Protein AF-A0AAE4I9A9-F1 (afdb_monomer_lite)

Organism: Phocaeicola vulgatus (NCBI:txid821)

Secondary structure (DSSP, 8-state):
-----------------------------------PPPP----------EEE--EEEEEEES-GGGEEEEEETTEE---S---S-EEEEEE-SSEEEEEE-TT--B-TTTTTT-TTEEE--TTTTTT-TT--B-TTTTTT-TT--B--TTTTTT-TT--B-TTTTTT-TT-----TTTTTT-TT--B-TTTTTT-TT-----TTTTTT-TT--B-TTTTTT-TT-----GGGGTT-TT--B-TTTTTT-TT--BPPPEEEETTEEEEGGGGGG-TTTS---SB-TTTTTT-TTBTTGGGS-HHHHS---

pLDDT: mean 88.38, std 20.78, range [32.25, 98.94]

Foldseek 3Di:
DDDDDDDDDDDDDDDDDDDDDDDDDDDDDDPPPPPDDPPPDPPPPPAQFWFFDWAAWQWPWFACLFWPFKDFPNDTPDPNPDGGIDTDGTGDGRTIHTAGDAPDQELARGRPQSCGTAEGGLCRCQRPLNHAYQALNQQNVCNHADYDLNNCVRNQNHAYQHSNNQNVCNHAEDRLNNCQNHQNHAELANNCDNNQNHQEDHLNNCVRHQNHAEQACNHDNNQRHAEHRQNNCVSPQNHQELHRNHANNQNYAEAAHFYQDPNDTQHPQRSCVVVVRHPHRNYQACNCANNVRYPCQVVHDNRNHHHDD

Sequence (309 aa):
MKKYINVGFMAIFTLMTFVLSFSSCSSEDDDIMSEYPPEEKPEVPHYDNLSYMPGANVQLINKAEYCKSIIADGKELITGNESGVITVPGLKDPKVYITFKEGITNFSDVFLGCTKLTSVPANLFANHPNATSFSGAFLRCTALTAIPEDLFANNQAAENFAWLFYNCRKLESIPEKLFANCPAVTDFSSSFAACKRLVSIPSALFAHNPNVTDFSYAFSDCSFITSIPASLFDNNRKIEVFSGLFSNCTSLKGESPYTVVEGKKVHLYERELYPELFEEPGLHFGVFEYCTGLTDYANMPSVWQKFQD

InterPro domains:
  IPR032675 Leucine-rich repeat domain superfamily [G3DSA:3.80.10.10] (99-256)

Radius of gyration: 28.73 Å; chains: 1; bounding box: 95×59×62 Å

Structure (mmCIF, N/CA/C/O backbone):
data_AF-A0AAE4I9A9-F1
#
_entry.id   AF-A0AAE4I9A9-F1
#
loop_
_atom_site.group_PDB
_atom_site.id
_atom_site.type_symbol
_atom_site.label_atom_id
_atom_site.label_alt_id
_atom_site.label_comp_id
_atom_site.label_asym_id
_atom_site.label_entity_id
_atom_site.label_seq_id
_atom_site.pdbx_PDB_ins_code
_atom_site.Cartn_x
_atom_site.Cartn_y
_atom_site.Cartn_z
_atom_site.occupancy
_atom_site.B_iso_or_equiv
_atom_site.auth_seq_id
_atom_site.auth_comp_id
_atom_site.auth_asym_id
_atom_site.auth_atom_id
_atom_site.pdbx_PDB_model_num
ATOM 1 N N . MET A 1 1 ? -69.424 8.128 -15.250 1.00 43.44 1 MET A N 1
ATOM 2 C CA . MET A 1 1 ? -69.430 7.291 -14.028 1.00 43.44 1 MET A CA 1
ATOM 3 C C . MET A 1 1 ? -68.327 7.797 -13.095 1.00 43.44 1 MET A C 1
ATOM 5 O O . MET A 1 1 ? -67.272 8.162 -13.592 1.00 43.44 1 MET A O 1
ATOM 9 N N . LYS A 1 2 ? -68.649 7.962 -11.802 1.00 33.34 2 LYS A N 1
ATOM 10 C CA . LYS A 1 2 ? -67.878 8.601 -10.696 1.00 33.34 2 LYS A CA 1
ATOM 11 C C . LYS A 1 2 ? -66.509 7.896 -10.477 1.00 33.34 2 LYS A C 1
ATOM 13 O O . LYS A 1 2 ? -66.471 6.703 -10.727 1.00 33.34 2 LYS A O 1
ATOM 18 N N . LYS A 1 3 ? -65.335 8.491 -10.184 1.00 38.16 3 LYS A N 1
ATOM 19 C CA . LYS A 1 3 ? -64.794 9.470 -9.191 1.00 38.16 3 LYS A CA 1
ATOM 20 C C . LYS A 1 3 ? -64.524 8.908 -7.766 1.00 38.16 3 LYS A C 1
ATOM 22 O O . LYS A 1 3 ? -65.489 8.573 -7.092 1.00 38.16 3 LYS A O 1
ATOM 27 N N . TYR A 1 4 ? -63.240 9.000 -7.340 1.00 35.72 4 TYR A N 1
ATOM 28 C CA . TYR A 1 4 ? -62.650 9.023 -5.964 1.00 35.72 4 TYR A CA 1
ATOM 29 C C . TYR A 1 4 ? -62.631 7.700 -5.148 1.00 35.72 4 TYR A C 1
ATOM 31 O O . TYR A 1 4 ? -63.475 6.861 -5.409 1.00 35.72 4 TYR A O 1
ATOM 39 N N . ILE A 1 5 ? -61.793 7.393 -4.132 1.00 35.47 5 ILE A N 1
ATOM 40 C CA . ILE A 1 5 ? -60.584 7.892 -3.407 1.00 35.47 5 ILE A CA 1
ATOM 41 C C . ILE A 1 5 ? -60.154 6.742 -2.443 1.00 35.47 5 ILE A C 1
ATOM 43 O O . ILE A 1 5 ? -60.988 5.888 -2.165 1.00 35.47 5 ILE A O 1
ATOM 47 N N . ASN A 1 6 ? -58.886 6.745 -1.981 1.00 35.59 6 ASN A N 1
ATOM 48 C CA . ASN A 1 6 ? -58.272 6.257 -0.706 1.00 35.59 6 ASN A CA 1
ATOM 49 C C . ASN A 1 6 ? -59.193 5.552 0.336 1.00 35.59 6 ASN A C 1
ATOM 51 O O . ASN A 1 6 ? -60.353 5.917 0.440 1.00 35.59 6 ASN A O 1
ATOM 55 N N . VAL A 1 7 ? -58.754 4.592 1.171 1.00 34.25 7 VAL A N 1
ATOM 56 C CA . VAL A 1 7 ? -58.062 4.792 2.474 1.00 34.25 7 VAL A CA 1
ATOM 57 C C . VAL A 1 7 ? -57.458 3.452 2.957 1.00 34.25 7 VAL A C 1
ATOM 59 O O . VAL A 1 7 ? -58.061 2.399 2.761 1.00 34.25 7 VAL A O 1
ATOM 62 N N . GLY A 1 8 ? -56.304 3.495 3.635 1.00 37.78 8 GLY A N 1
ATOM 63 C CA . GLY A 1 8 ? -55.767 2.372 4.412 1.00 37.78 8 GLY A CA 1
ATOM 64 C C . GLY A 1 8 ? -56.605 2.019 5.648 1.00 37.78 8 GLY A C 1
ATOM 65 O O . GLY A 1 8 ? -57.408 2.823 6.118 1.00 37.78 8 GLY A O 1
ATOM 66 N N . PHE A 1 9 ? -56.389 0.823 6.202 1.00 36.44 9 PHE A N 1
ATOM 67 C CA . PHE A 1 9 ? -56.908 0.476 7.521 1.00 36.44 9 PHE A CA 1
ATOM 68 C C . PHE A 1 9 ? -55.874 -0.263 8.372 1.00 36.44 9 PHE A C 1
ATOM 70 O O . PHE A 1 9 ? -55.277 -1.264 7.987 1.00 36.44 9 PHE A O 1
ATOM 77 N N . MET A 1 10 ? -55.699 0.335 9.540 1.00 32.47 10 MET A N 1
ATOM 78 C CA . MET A 1 10 ? -54.912 -0.004 10.710 1.00 32.47 10 MET A CA 1
ATOM 79 C C . MET A 1 10 ? -55.570 -1.198 11.417 1.00 32.47 10 MET A C 1
ATOM 81 O O . MET A 1 10 ? -56.749 -1.126 11.761 1.00 32.47 10 MET A O 1
ATOM 85 N N . ALA A 1 11 ? -54.840 -2.296 11.624 1.00 34.16 11 ALA A N 1
ATOM 86 C CA . ALA A 1 11 ? -55.329 -3.420 12.419 1.00 34.16 11 ALA A CA 1
ATOM 87 C C . ALA A 1 11 ? -54.966 -3.202 13.894 1.00 34.16 11 ALA A C 1
ATOM 89 O O . ALA A 1 11 ? -53.804 -3.256 14.293 1.00 34.16 11 ALA A O 1
ATOM 90 N N . ILE A 1 12 ? -55.996 -2.915 14.684 1.00 36.69 12 ILE A N 1
ATOM 91 C CA . ILE A 1 12 ? -55.989 -2.835 16.143 1.00 36.69 12 ILE A CA 1
ATOM 92 C C . ILE A 1 12 ? -56.010 -4.270 16.690 1.00 36.69 12 ILE A C 1
ATOM 94 O O . ILE A 1 12 ? -56.960 -5.009 16.443 1.00 36.69 12 ILE A O 1
ATOM 98 N N . PHE A 1 13 ? -54.990 -4.660 17.457 1.00 32.50 13 PHE A N 1
ATOM 99 C CA . PHE A 1 13 ? -55.020 -5.878 18.270 1.00 32.50 13 PHE A CA 1
ATOM 100 C C . PHE A 1 13 ? -55.864 -5.614 19.523 1.00 32.50 13 PHE A C 1
ATOM 102 O O . PHE A 1 13 ? -55.483 -4.819 20.380 1.00 32.50 13 PHE A O 1
ATOM 109 N N . THR A 1 14 ? -57.027 -6.259 19.626 1.00 38.53 14 THR A N 1
ATOM 110 C CA . THR A 1 14 ? -57.814 -6.312 20.867 1.00 38.53 14 THR A CA 1
ATOM 111 C C . THR A 1 14 ? -57.589 -7.655 21.551 1.00 38.53 14 THR A C 1
ATOM 113 O O . THR A 1 14 ? -57.729 -8.714 20.944 1.00 38.53 14 THR A O 1
ATOM 116 N N . LEU A 1 15 ? -57.208 -7.563 22.822 1.00 37.78 15 LEU A N 1
ATOM 117 C CA . LEU A 1 15 ? -56.949 -8.637 23.772 1.00 37.78 15 LEU A CA 1
ATOM 118 C C . LEU A 1 15 ? -58.223 -9.476 23.982 1.00 37.78 15 LEU A C 1
ATOM 120 O O . LEU A 1 15 ? -59.244 -8.938 24.411 1.00 37.78 15 LEU A O 1
ATOM 124 N N . MET A 1 16 ? -58.171 -10.779 23.701 1.00 32.97 16 MET A N 1
ATOM 125 C CA . MET A 1 16 ? -59.268 -11.703 23.992 1.00 32.97 16 MET A CA 1
ATOM 126 C C . MET A 1 16 ? -58.944 -12.464 25.282 1.00 32.97 16 MET A C 1
ATOM 128 O O . MET A 1 16 ? -57.973 -13.214 25.363 1.00 32.97 16 MET A O 1
ATOM 132 N N . THR A 1 17 ? -59.737 -12.206 26.317 1.00 36.91 17 THR A N 1
ATOM 133 C CA . THR A 1 17 ? -59.714 -12.872 27.619 1.00 36.91 17 THR A CA 1
ATOM 134 C C . THR A 1 17 ? -60.208 -14.314 27.493 1.00 36.91 17 THR A C 1
ATOM 136 O O . THR A 1 17 ? -61.298 -14.569 26.986 1.00 36.91 17 THR A O 1
ATOM 139 N N . PHE A 1 18 ? -59.406 -15.263 27.978 1.00 32.25 18 PHE A N 1
ATOM 140 C CA . PHE A 1 18 ? -59.766 -16.676 28.088 1.00 32.25 18 PHE A CA 1
ATOM 141 C C . PHE A 1 18 ? -60.773 -16.885 29.229 1.00 32.25 18 PHE A C 1
ATOM 143 O O . PHE A 1 18 ? -60.475 -16.600 30.388 1.00 32.25 18 PHE A O 1
ATOM 150 N N . VAL A 1 19 ? -61.940 -17.446 28.912 1.00 42.25 19 VAL A N 1
ATOM 151 C CA . VAL A 1 19 ? -62.790 -18.161 29.872 1.00 42.25 19 VAL A CA 1
ATOM 152 C C . VAL A 1 19 ? -63.063 -19.526 29.258 1.00 42.25 19 VAL A C 1
ATOM 154 O O . VAL A 1 19 ? -63.741 -19.613 28.238 1.00 42.25 19 VAL A O 1
ATOM 157 N N . LEU A 1 20 ? -62.536 -20.589 29.864 1.00 37.91 20 LEU A N 1
ATOM 158 C CA . LEU A 1 20 ? -62.957 -21.952 29.559 1.00 37.91 20 LEU A CA 1
ATOM 159 C C . LEU A 1 20 ? -63.492 -22.604 30.829 1.00 37.91 20 LEU A C 1
ATOM 161 O O . LEU A 1 20 ? -62.802 -22.757 31.834 1.00 37.91 20 LEU A O 1
ATOM 165 N N . SER A 1 21 ? -64.776 -22.930 30.745 1.00 37.16 21 SER A N 1
ATOM 166 C CA . SER A 1 21 ? -65.547 -23.773 31.644 1.00 37.16 21 SER A CA 1
ATOM 167 C C . SER A 1 21 ? -65.124 -25.236 31.511 1.00 37.16 21 SER A C 1
ATOM 169 O O . SER A 1 21 ? -64.939 -25.732 30.401 1.00 37.16 21 SER A O 1
ATOM 171 N N . PHE A 1 22 ? -65.050 -25.936 32.641 1.00 39.84 22 PHE A N 1
ATOM 172 C CA . PHE A 1 22 ? -64.847 -27.380 32.708 1.00 39.84 22 PHE A CA 1
ATOM 173 C C . PHE A 1 22 ? -66.057 -28.146 32.153 1.00 39.84 22 PHE A C 1
ATOM 175 O O . PHE A 1 22 ? -67.189 -27.907 32.570 1.00 39.84 22 PHE A O 1
ATOM 182 N N . SER A 1 23 ? -65.797 -29.121 31.281 1.00 46.47 23 SER A N 1
ATOM 183 C CA . SER A 1 23 ? -66.691 -30.253 31.027 1.00 46.47 23 SER A CA 1
ATOM 184 C C . SER A 1 23 ? -65.841 -31.499 30.797 1.00 46.47 23 SER A C 1
ATOM 186 O O . SER A 1 23 ? -64.952 -31.508 29.952 1.00 46.47 23 SER A O 1
ATOM 188 N N . SER A 1 24 ? -66.093 -32.531 31.594 1.00 39.50 24 SER A N 1
ATOM 189 C CA . SER A 1 24 ? -65.426 -33.830 31.565 1.00 39.50 24 SER A CA 1
ATOM 190 C C . SER A 1 24 ? -66.088 -34.779 30.563 1.00 39.50 24 SER A C 1
ATOM 192 O O . SER A 1 24 ? -67.313 -34.817 30.494 1.00 39.50 24 SER A O 1
ATOM 194 N N . CYS A 1 25 ? -65.295 -35.574 29.834 1.00 32.41 25 CYS A N 1
ATOM 195 C CA . CYS A 1 25 ? -65.346 -37.050 29.809 1.00 32.41 25 CYS A CA 1
ATOM 196 C C . CYS A 1 25 ? -64.347 -37.629 28.782 1.00 32.41 25 CYS A C 1
ATOM 198 O O . CYS A 1 25 ? -64.298 -37.114 27.673 1.00 32.41 25 CYS A O 1
ATOM 200 N N . SER A 1 26 ? -63.632 -38.694 29.197 1.00 36.56 26 SER A N 1
ATOM 201 C CA . SER A 1 26 ? -63.104 -39.876 28.457 1.00 36.56 26 SER A CA 1
ATOM 202 C C . SER A 1 26 ? -62.571 -39.705 27.022 1.00 36.56 26 SER A C 1
ATOM 204 O O . SER A 1 26 ? -63.268 -39.164 26.179 1.00 36.56 26 SER A O 1
ATOM 206 N N . SER A 1 27 ? -61.453 -40.273 26.580 1.00 42.12 27 SER A N 1
ATOM 207 C CA . SER A 1 27 ? -60.537 -41.314 27.069 1.00 42.12 27 SER A CA 1
ATOM 208 C C . SER A 1 27 ? -59.449 -41.473 25.987 1.00 42.12 27 SER A C 1
ATOM 210 O O . SER A 1 27 ? -59.716 -41.136 24.837 1.00 42.12 27 SER A O 1
ATOM 212 N N . GLU A 1 28 ? -58.308 -42.063 26.357 1.00 38.97 28 GLU A N 1
ATOM 213 C CA . GLU A 1 28 ? -57.259 -42.626 25.476 1.00 38.97 28 GLU A CA 1
ATOM 214 C C . GLU A 1 28 ? -56.225 -41.634 24.907 1.00 38.97 28 GLU A C 1
ATOM 216 O O . GLU A 1 28 ? -56.383 -41.035 23.849 1.00 38.97 28 GLU A O 1
ATOM 221 N N . ASP A 1 29 ? -55.167 -41.469 25.707 1.00 43.56 29 ASP A N 1
ATOM 222 C CA . ASP A 1 29 ? -53.739 -41.454 25.364 1.00 43.56 29 ASP A CA 1
ATOM 223 C C . ASP A 1 29 ? -53.358 -41.344 23.876 1.00 43.56 29 ASP A C 1
ATOM 225 O O . ASP A 1 29 ? -53.396 -42.321 23.137 1.00 43.56 29 ASP A O 1
ATOM 229 N N . ASP A 1 30 ? -52.858 -40.164 23.506 1.00 38.03 30 ASP A N 1
ATOM 230 C CA . ASP A 1 30 ? -51.669 -39.989 22.666 1.00 38.03 30 ASP A CA 1
ATOM 231 C C . ASP A 1 30 ? -51.084 -38.600 22.992 1.00 38.03 30 ASP A C 1
ATOM 233 O O . ASP A 1 30 ? -51.477 -37.571 22.436 1.00 38.03 30 ASP A O 1
ATOM 237 N N . ASP A 1 31 ? -50.167 -38.565 23.965 1.00 42.00 31 ASP A N 1
ATOM 238 C CA . ASP A 1 31 ? -49.365 -37.390 24.327 1.00 42.00 31 ASP A CA 1
ATOM 239 C C . ASP A 1 31 ? -48.410 -37.043 23.168 1.00 42.00 31 ASP A C 1
ATOM 241 O O . ASP A 1 31 ? -47.229 -37.398 23.158 1.00 42.00 31 ASP A O 1
ATOM 245 N N . ILE A 1 32 ? -48.905 -36.308 22.171 1.00 45.47 32 ILE A N 1
ATOM 246 C CA . ILE A 1 32 ? -48.043 -35.535 21.275 1.00 45.47 32 ILE A CA 1
ATOM 247 C C . ILE A 1 32 ? -47.664 -34.263 22.033 1.00 45.47 32 ILE A C 1
ATOM 249 O O . ILE A 1 32 ? -48.280 -33.207 21.886 1.00 45.47 32 ILE A O 1
ATOM 253 N N . MET A 1 33 ? -46.633 -34.377 22.869 1.00 47.41 33 MET A N 1
ATOM 254 C CA . MET A 1 33 ? -45.863 -33.226 23.323 1.00 47.41 33 MET A CA 1
ATOM 255 C C . MET A 1 33 ? -45.290 -32.546 22.079 1.00 47.41 33 MET A C 1
ATOM 257 O O . MET A 1 33 ? -44.288 -32.984 21.516 1.00 47.41 33 MET A O 1
ATOM 261 N N . SER A 1 34 ? -45.952 -31.489 21.613 1.00 48.09 34 SER A N 1
ATOM 262 C CA . SER A 1 34 ? -45.371 -30.564 20.653 1.00 48.09 34 SER A CA 1
ATOM 263 C C . SER A 1 34 ? -44.159 -29.923 21.325 1.00 48.0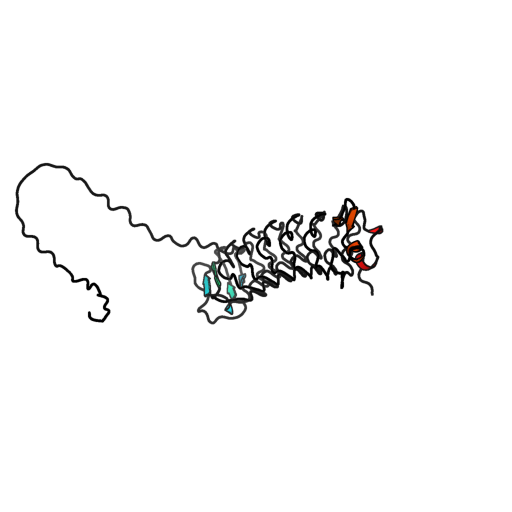9 34 SER A C 1
ATOM 265 O O . SER A 1 34 ? -44.306 -28.990 22.118 1.00 48.09 34 SER A O 1
ATOM 267 N N . GLU A 1 35 ? -42.967 -30.452 21.056 1.00 48.09 35 GLU A N 1
ATOM 268 C CA . GLU A 1 35 ? -41.724 -29.752 21.346 1.00 48.09 35 GLU A CA 1
ATOM 269 C C . GLU A 1 35 ? -41.810 -28.398 20.642 1.00 48.09 35 GLU A C 1
ATOM 271 O O . GLU A 1 35 ? -41.805 -28.303 19.413 1.00 48.09 35 GLU A O 1
ATOM 276 N N . TYR A 1 36 ? -41.973 -27.338 21.434 1.00 46.66 36 TYR A N 1
ATOM 277 C CA . TYR A 1 36 ? -41.757 -25.990 20.942 1.00 46.66 36 TYR A CA 1
ATOM 278 C C . TYR A 1 36 ? -40.345 -25.963 20.349 1.00 46.66 36 TYR A C 1
ATOM 280 O O . TYR A 1 36 ? -39.410 -26.388 21.037 1.00 46.66 36 TYR A O 1
ATOM 288 N N . PRO A 1 37 ? -40.166 -25.500 19.097 1.00 57.69 37 PRO A N 1
ATOM 289 C CA . PRO A 1 37 ? -38.830 -25.336 18.555 1.00 57.69 37 PRO A CA 1
ATOM 290 C C . PRO A 1 37 ? -38.036 -24.459 19.532 1.00 57.6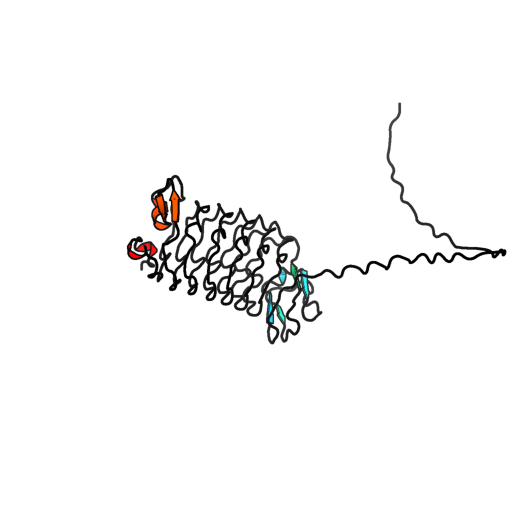9 37 PRO A C 1
ATOM 292 O O . PRO A 1 37 ? -38.593 -23.477 20.038 1.00 57.69 37 PRO A O 1
ATOM 295 N N . PRO A 1 38 ? -36.786 -24.827 19.865 1.00 53.91 38 PRO A N 1
ATOM 296 C CA . PRO A 1 38 ? -35.986 -24.044 20.792 1.00 53.91 38 PRO A CA 1
ATOM 297 C C . PRO A 1 38 ? -35.942 -22.602 20.289 1.00 53.91 38 PRO A C 1
ATOM 299 O O . PRO A 1 38 ? -35.704 -22.383 19.101 1.00 53.91 38 PRO A O 1
ATOM 302 N N . GLU A 1 39 ? -36.210 -21.637 21.176 1.00 53.53 39 GLU A N 1
ATOM 303 C CA . GLU A 1 39 ? -36.040 -20.217 20.866 1.00 53.53 39 GLU A CA 1
ATOM 304 C C . GLU A 1 39 ? -34.666 -20.038 20.211 1.00 53.53 39 GLU A C 1
ATOM 306 O O . GLU A 1 39 ? -33.639 -20.339 20.830 1.00 53.53 39 GLU A O 1
ATOM 311 N N . GLU A 1 40 ? -34.644 -19.599 18.947 1.00 45.97 40 GLU A N 1
ATOM 312 C CA . GLU A 1 40 ? -33.407 -19.205 18.284 1.00 45.97 40 GLU A CA 1
ATOM 313 C C . GLU A 1 40 ? -32.792 -18.094 19.126 1.00 45.97 40 GLU A C 1
ATOM 315 O O . GLU A 1 40 ? -33.259 -16.953 19.162 1.00 45.97 40 GLU A O 1
ATOM 320 N N . LYS A 1 41 ? -31.760 -18.468 19.883 1.00 36.34 41 LYS A N 1
ATOM 321 C CA . LYS A 1 41 ? -30.961 -17.537 20.662 1.00 36.34 41 LYS A CA 1
ATOM 322 C C . LYS A 1 41 ? -30.475 -16.478 19.671 1.00 36.34 41 LYS A C 1
ATOM 324 O O . LYS A 1 41 ? -29.867 -16.877 18.677 1.00 36.34 41 LYS A O 1
ATOM 329 N N . PRO A 1 42 ? -30.734 -15.176 19.895 1.00 39.25 42 PRO A N 1
ATOM 330 C CA . PRO A 1 42 ? -30.307 -14.147 18.958 1.00 39.25 42 PRO A CA 1
ATOM 331 C C . PRO A 1 42 ? -28.816 -14.337 18.694 1.00 39.25 42 PRO A C 1
ATOM 333 O O . PRO A 1 42 ? -28.038 -14.418 19.652 1.00 39.25 42 PRO A O 1
ATOM 336 N N . GLU A 1 43 ? -28.441 -14.492 17.421 1.00 35.59 43 GLU A N 1
ATOM 337 C CA . GLU A 1 43 ? -27.042 -14.610 17.027 1.00 35.59 43 GLU A CA 1
ATOM 338 C C . GLU A 1 43 ? -26.294 -13.425 17.637 1.00 35.59 43 GLU A C 1
ATOM 340 O O . GLU A 1 43 ? -26.536 -12.264 17.301 1.00 35.59 43 GLU A O 1
ATOM 345 N N . VAL A 1 44 ? -25.417 -13.712 18.601 1.00 38.06 44 VAL A N 1
ATOM 346 C CA . VAL A 1 44 ? -24.467 -12.720 19.092 1.00 38.06 44 VAL A CA 1
ATOM 347 C C . VAL A 1 44 ? -23.613 -12.381 17.878 1.00 38.06 44 VAL A C 1
ATOM 349 O O . VAL A 1 44 ? -22.992 -13.306 17.348 1.00 38.06 44 VAL A O 1
ATOM 352 N N . PRO A 1 45 ? -23.582 -11.120 17.407 1.00 41.59 45 PRO A N 1
ATOM 353 C CA . PRO A 1 45 ? -22.806 -10.774 16.232 1.00 41.59 45 PRO A CA 1
ATOM 354 C C . PRO A 1 45 ? -21.380 -11.271 16.439 1.00 41.59 45 PRO A C 1
ATOM 356 O O . PRO A 1 45 ? -20.725 -10.916 17.424 1.00 41.59 45 PRO A O 1
ATOM 359 N N . HIS A 1 46 ? -20.915 -12.148 15.553 1.00 47.19 46 HIS A N 1
ATOM 360 C CA . HIS A 1 46 ? -19.521 -12.546 15.542 1.00 47.19 46 HIS A CA 1
ATOM 361 C C . HIS A 1 46 ? -18.729 -11.333 15.060 1.00 47.19 46 HIS A C 1
ATOM 363 O O . HIS A 1 46 ? -18.592 -11.093 13.864 1.00 47.19 46 HIS A O 1
ATOM 369 N N . TYR A 1 47 ? -18.289 -10.501 16.001 1.00 54.25 47 TYR A N 1
ATOM 370 C CA . TYR A 1 47 ? -17.488 -9.333 15.685 1.00 54.25 47 TYR A CA 1
ATOM 371 C C . TYR A 1 47 ? -16.126 -9.800 15.168 1.00 54.25 47 TYR A C 1
ATOM 373 O O . TYR A 1 47 ? -15.346 -10.413 15.909 1.00 54.25 47 TYR A O 1
ATOM 381 N N . ASP A 1 48 ? -15.814 -9.492 13.914 1.00 81.44 48 ASP A N 1
ATOM 382 C CA . ASP A 1 48 ? -14.443 -9.604 13.439 1.00 81.44 48 ASP A CA 1
ATOM 383 C C . ASP A 1 48 ? -13.640 -8.477 14.100 1.00 81.44 48 ASP A C 1
ATOM 385 O O . ASP A 1 48 ? -13.863 -7.291 13.866 1.00 81.44 48 ASP A O 1
ATOM 389 N N . ASN A 1 49 ? -12.765 -8.852 15.030 1.00 93.94 49 ASN A N 1
ATOM 390 C CA . ASN A 1 49 ? -12.067 -7.914 15.905 1.00 93.94 49 ASN A CA 1
ATOM 391 C C . ASN A 1 49 ? -10.676 -7.577 15.367 1.00 93.94 49 ASN A C 1
ATOM 393 O O . ASN A 1 49 ? -9.994 -8.421 14.777 1.00 93.94 49 ASN A O 1
ATOM 397 N N . LEU A 1 50 ? -10.206 -6.370 15.675 1.00 97.50 50 LEU A N 1
ATOM 398 C CA . LEU A 1 50 ? -8.783 -6.068 15.608 1.00 97.50 50 LEU A CA 1
ATOM 399 C C . LEU A 1 50 ? -8.066 -6.840 16.720 1.00 97.50 50 LEU A C 1
ATOM 401 O O . LEU A 1 50 ? -8.628 -7.064 17.794 1.00 97.50 50 LEU A O 1
ATOM 405 N N . SER A 1 51 ? -6.821 -7.243 16.470 1.00 97.81 51 SER A N 1
ATOM 406 C CA . SER A 1 51 ? -5.995 -7.915 17.477 1.00 97.81 51 SER A CA 1
ATOM 407 C C . SER A 1 51 ? -4.793 -7.062 17.848 1.00 97.81 51 SER A C 1
ATOM 409 O O . SER A 1 51 ? -4.071 -6.586 16.973 1.00 97.81 51 SER A O 1
ATOM 411 N N . TYR A 1 52 ? -4.562 -6.902 19.145 1.00 98.50 52 TYR A N 1
ATOM 412 C CA . TYR A 1 52 ? -3.439 -6.168 19.713 1.00 98.50 52 TYR A CA 1
ATOM 413 C C . TYR A 1 52 ? -2.621 -7.074 20.627 1.00 98.50 52 TYR A C 1
ATOM 415 O O . TYR A 1 52 ? -3.140 -8.000 21.242 1.00 98.50 52 TYR A O 1
ATOM 423 N N . MET A 1 53 ? -1.335 -6.769 20.781 1.00 98.31 53 MET A N 1
ATOM 424 C CA . MET A 1 53 ? -0.526 -7.314 21.868 1.00 98.31 53 MET A CA 1
ATOM 425 C C . MET A 1 53 ? -0.993 -6.700 23.200 1.00 98.31 53 MET A C 1
ATOM 427 O O . MET A 1 53 ? -0.840 -5.482 23.363 1.00 98.31 53 MET A O 1
ATOM 431 N N . PRO A 1 54 ? -1.499 -7.500 24.161 1.00 98.38 54 PRO A N 1
ATOM 432 C CA . PRO A 1 54 ? -1.876 -7.004 25.481 1.00 98.38 54 PRO A CA 1
ATOM 433 C C . PRO A 1 54 ? -0.686 -6.387 26.225 1.00 98.38 54 PRO A C 1
ATOM 435 O O . PRO A 1 54 ? 0.480 -6.695 25.949 1.00 98.38 54 PRO A O 1
ATOM 438 N N . GLY A 1 55 ? -0.975 -5.530 27.199 1.00 98.19 55 GLY A N 1
ATOM 439 C CA . GLY A 1 55 ? 0.046 -4.904 28.033 1.00 98.19 55 GLY A CA 1
ATOM 440 C C . GLY A 1 55 ? -0.239 -3.446 28.354 1.00 98.19 55 GLY A C 1
ATOM 441 O O . GLY A 1 55 ? -1.368 -2.971 28.261 1.00 98.19 55 GLY A O 1
ATOM 442 N N . ALA A 1 56 ? 0.811 -2.744 28.774 1.00 98.06 56 ALA A N 1
ATOM 443 C CA . ALA A 1 56 ? 0.698 -1.361 29.202 1.00 98.06 56 ALA A CA 1
ATOM 444 C C . ALA A 1 56 ? 0.640 -0.384 28.021 1.00 98.06 56 ALA A C 1
ATOM 446 O O . ALA A 1 56 ? 1.357 -0.565 27.034 1.00 98.06 56 ALA A O 1
ATOM 447 N N . ASN A 1 57 ? -0.147 0.684 28.182 1.00 97.75 57 ASN A N 1
ATOM 448 C CA . ASN A 1 57 ? -0.229 1.822 27.258 1.00 97.75 57 ASN A CA 1
ATOM 449 C C . ASN A 1 57 ? -0.457 1.406 25.793 1.00 97.75 57 ASN A C 1
ATOM 451 O O . ASN A 1 57 ? 0.290 1.792 24.892 1.00 97.75 57 ASN A O 1
ATOM 455 N N . VAL A 1 58 ? -1.481 0.589 25.553 1.00 98.75 58 VAL A N 1
ATOM 456 C CA . VAL A 1 58 ? -1.839 0.129 24.209 1.00 98.75 58 VAL A CA 1
ATOM 457 C C . VAL A 1 58 ? -2.668 1.199 23.511 1.00 98.75 58 VAL A C 1
ATOM 459 O O . VAL A 1 58 ? -3.844 1.376 23.821 1.00 98.75 58 VAL A O 1
ATOM 462 N N . GLN A 1 59 ? -2.062 1.912 22.564 1.00 98.75 59 GLN A N 1
ATOM 463 C CA . GLN A 1 59 ? -2.800 2.781 21.653 1.00 98.75 59 GLN A CA 1
ATOM 464 C C . GLN A 1 59 ? -3.688 1.927 20.741 1.00 98.75 59 GLN A C 1
ATOM 466 O O . GLN A 1 59 ? -3.180 1.085 19.997 1.00 98.75 59 GLN A O 1
ATOM 471 N N . LEU A 1 60 ? -4.999 2.155 20.808 1.00 98.81 60 LEU A N 1
ATOM 472 C CA . LEU A 1 60 ? -5.992 1.448 20.005 1.00 98.81 60 LEU A CA 1
ATOM 473 C C . LEU A 1 60 ? -6.232 2.140 18.668 1.00 98.81 60 LEU A C 1
ATOM 475 O O . LEU A 1 60 ? -6.320 1.480 17.641 1.00 98.81 60 LEU A O 1
ATOM 479 N N . ILE A 1 61 ? -6.328 3.466 18.673 1.00 98.88 61 ILE A N 1
ATOM 480 C CA . ILE A 1 61 ? -6.632 4.255 17.481 1.00 98.88 61 ILE A CA 1
ATOM 481 C C . ILE A 1 61 ? -6.045 5.662 17.619 1.00 98.88 61 ILE A C 1
ATOM 483 O O . ILE A 1 61 ? -5.836 6.139 18.736 1.00 98.88 61 ILE A O 1
ATOM 487 N N . ASN A 1 62 ? -5.767 6.316 16.494 1.00 98.81 62 ASN A N 1
ATOM 488 C CA . ASN A 1 62 ? -5.291 7.700 16.429 1.00 98.81 62 ASN A CA 1
ATOM 489 C C . ASN A 1 62 ? -6.404 8.718 16.115 1.00 98.81 62 ASN A C 1
ATOM 491 O O . ASN A 1 62 ? -6.248 9.896 16.422 1.00 98.81 62 ASN A O 1
ATOM 495 N N . LYS A 1 63 ? -7.510 8.272 15.510 1.00 98.44 63 LYS A N 1
ATOM 496 C CA . LYS A 1 63 ? -8.644 9.107 15.085 1.00 98.44 63 LYS A CA 1
ATOM 497 C C . LYS A 1 63 ? -9.960 8.652 15.716 1.00 98.44 63 LYS A C 1
ATOM 499 O O . LYS A 1 63 ? -10.855 8.160 15.029 1.00 98.44 63 LYS A O 1
ATOM 504 N N . ALA A 1 64 ? -10.081 8.780 17.034 1.00 98.31 64 ALA A N 1
ATOM 505 C CA . ALA A 1 64 ? -11.294 8.386 17.753 1.00 98.31 64 ALA A CA 1
ATOM 506 C C . ALA A 1 64 ? -12.550 9.141 17.292 1.00 98.31 64 ALA A C 1
ATOM 508 O O . ALA A 1 64 ? -13.653 8.607 17.383 1.00 98.31 64 ALA A O 1
ATOM 509 N N . GLU A 1 65 ? -12.391 10.332 16.711 1.00 98.19 65 GLU A N 1
ATOM 510 C CA . GLU A 1 65 ? -13.490 11.104 16.138 1.00 98.19 65 GLU A CA 1
ATOM 511 C C . GLU A 1 65 ? -14.209 10.371 14.993 1.00 98.19 65 GLU A C 1
ATOM 513 O O . GLU A 1 65 ? -15.381 10.661 14.732 1.00 98.19 65 GLU A O 1
ATOM 518 N N . TYR A 1 66 ? -13.556 9.395 14.349 1.00 98.25 66 TYR A N 1
ATOM 519 C CA . TYR A 1 66 ? -14.146 8.559 13.299 1.00 98.25 66 TYR A CA 1
ATOM 520 C C . TYR A 1 66 ? -14.954 7.391 13.861 1.00 98.25 66 TYR A C 1
ATOM 522 O O . TYR A 1 66 ? -15.736 6.788 13.128 1.00 98.25 66 TYR A O 1
ATOM 530 N N . CYS A 1 67 ? -14.788 7.048 15.139 1.00 98.19 67 CYS A N 1
ATOM 531 C CA . CYS A 1 67 ? -15.363 5.843 15.718 1.00 98.19 67 CYS A CA 1
ATOM 532 C C . CYS A 1 67 ? -16.810 6.024 16.164 1.00 98.19 67 CYS A C 1
ATOM 534 O O . CYS A 1 67 ? -17.181 7.019 16.783 1.00 98.19 67 CYS A O 1
ATOM 536 N N . LYS A 1 68 ? -17.623 5.009 15.878 1.00 97.06 68 LYS A N 1
ATOM 537 C CA . LYS A 1 68 ? -18.963 4.829 16.440 1.00 97.06 68 LYS A CA 1
ATOM 538 C C . LYS A 1 68 ? -18.912 4.064 17.763 1.00 97.06 68 LYS A C 1
ATOM 540 O O . LYS A 1 68 ? -19.699 4.357 18.653 1.00 97.06 68 LYS A O 1
ATOM 545 N N . SER A 1 69 ? -18.008 3.094 17.874 1.00 97.31 69 SER A N 1
ATOM 546 C CA . SER A 1 69 ? -17.801 2.289 19.078 1.00 97.31 69 SER A CA 1
ATOM 547 C C . SER A 1 69 ? -16.354 1.809 19.133 1.00 97.31 69 SER A C 1
ATOM 549 O O . SER A 1 69 ? -15.762 1.505 18.090 1.00 97.31 69 SER A O 1
ATOM 551 N N . ILE A 1 70 ? -15.797 1.768 20.343 1.00 98.19 70 ILE A N 1
ATOM 552 C CA . ILE A 1 70 ? -14.511 1.158 20.679 1.00 98.19 70 ILE A CA 1
ATOM 553 C C . ILE A 1 70 ? -14.729 0.330 21.943 1.00 98.19 70 ILE A C 1
ATOM 555 O O . ILE A 1 70 ? -14.823 0.880 23.040 1.00 98.19 70 ILE A O 1
ATOM 559 N N . ILE A 1 71 ? -14.761 -0.995 21.810 1.00 98.00 71 ILE A N 1
ATOM 560 C CA . ILE A 1 71 ? -14.914 -1.907 22.946 1.00 98.00 71 ILE A CA 1
ATOM 561 C C . ILE A 1 71 ? -13.609 -2.667 23.158 1.00 98.00 71 ILE A C 1
ATOM 563 O O . ILE A 1 71 ? -13.140 -3.387 22.274 1.00 98.00 71 ILE A O 1
ATOM 567 N N . ALA A 1 72 ? -13.046 -2.534 24.356 1.00 97.81 72 ALA A N 1
ATOM 568 C CA . ALA A 1 72 ? -11.875 -3.280 24.807 1.00 97.81 72 ALA A CA 1
ATOM 569 C C . ALA A 1 72 ? -12.101 -3.784 26.236 1.00 97.81 72 ALA A C 1
ATOM 571 O O . ALA A 1 72 ? -12.742 -3.105 27.040 1.00 97.81 72 ALA A O 1
ATOM 572 N N . ASP A 1 73 ? -11.597 -4.977 26.564 1.00 96.94 73 ASP A N 1
ATOM 573 C CA . ASP A 1 73 ? -11.790 -5.610 27.880 1.00 96.94 73 ASP A CA 1
ATOM 574 C C . ASP A 1 73 ? -13.272 -5.639 28.335 1.00 96.94 73 ASP A C 1
ATOM 576 O O . ASP A 1 73 ? -13.589 -5.473 29.517 1.00 96.94 73 ASP A O 1
ATOM 580 N N . GLY A 1 74 ? -14.195 -5.805 27.378 1.00 95.19 74 GLY A N 1
ATOM 581 C CA . GLY A 1 74 ? -15.643 -5.833 27.614 1.00 95.19 74 GLY A CA 1
ATOM 582 C C . GLY A 1 74 ? -16.276 -4.481 27.965 1.00 95.19 74 GLY A C 1
ATOM 583 O O . GLY A 1 74 ? -17.399 -4.457 28.467 1.00 95.19 74 GLY A O 1
ATOM 584 N N . LYS A 1 75 ? -15.577 -3.362 27.743 1.00 96.19 75 LYS A N 1
ATOM 585 C CA . LYS A 1 75 ? -16.059 -2.011 28.058 1.00 96.19 75 LYS A CA 1
ATOM 586 C C . LYS A 1 75 ? -16.029 -1.113 26.832 1.00 96.19 75 LYS A C 1
ATOM 588 O O . LYS A 1 75 ? -15.009 -1.034 26.156 1.00 96.19 75 LYS A O 1
ATOM 593 N N . GLU A 1 76 ? -17.133 -0.411 26.599 1.00 97.81 76 GLU A N 1
ATOM 594 C CA . GLU A 1 76 ? -17.181 0.716 25.668 1.00 97.81 76 GLU A CA 1
ATOM 595 C C . GLU A 1 76 ? -16.299 1.850 26.207 1.00 97.81 76 GLU A C 1
ATOM 597 O O . GLU A 1 76 ? -16.398 2.222 27.381 1.00 97.81 76 GLU A O 1
ATOM 602 N N . LEU A 1 77 ? -15.404 2.355 25.361 1.00 97.81 77 LEU A N 1
ATOM 603 C CA . LEU A 1 77 ? -14.405 3.360 25.725 1.00 97.81 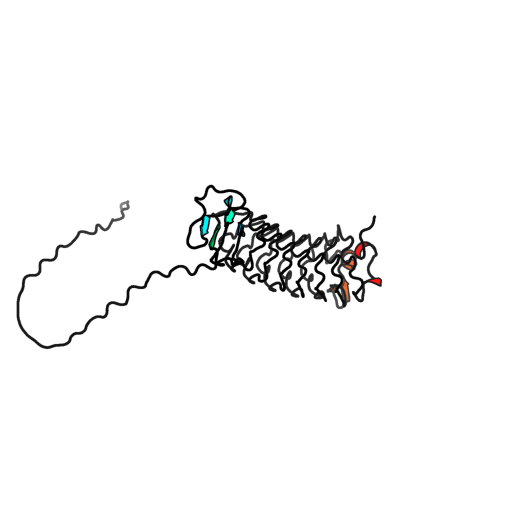77 LEU A CA 1
ATOM 604 C C . LEU A 1 77 ? -14.773 4.766 25.261 1.00 97.81 77 LEU A C 1
ATOM 606 O O . LEU A 1 77 ? -14.119 5.719 25.686 1.00 97.81 77 LEU A O 1
ATOM 610 N N . ILE A 1 78 ? -15.773 4.896 24.387 1.00 97.44 78 ILE A N 1
ATOM 611 C CA . ILE A 1 78 ? -16.170 6.175 23.808 1.00 97.44 78 ILE A CA 1
ATOM 612 C C . ILE A 1 78 ? -17.668 6.441 23.961 1.00 97.44 78 ILE A C 1
ATOM 614 O O . ILE A 1 78 ? -18.495 5.541 24.067 1.00 97.44 78 ILE A O 1
ATOM 618 N N . THR A 1 79 ? -18.014 7.718 23.960 1.00 94.75 79 THR A N 1
ATOM 619 C CA . THR A 1 79 ? -19.382 8.244 24.010 1.00 94.75 79 THR A CA 1
ATOM 620 C C . THR A 1 79 ? -19.815 8.844 22.670 1.00 94.75 79 THR A C 1
ATOM 622 O O . THR A 1 79 ? -20.991 9.156 22.486 1.00 94.75 79 THR A O 1
ATOM 625 N N . GLY A 1 80 ? -18.873 8.995 21.730 1.00 89.94 80 GLY A N 1
ATOM 626 C CA . GLY A 1 80 ? -19.068 9.508 20.372 1.00 89.94 80 GLY A CA 1
ATOM 627 C C . GLY A 1 80 ? -18.487 10.908 20.130 1.00 89.94 80 GLY A C 1
ATOM 628 O O . GLY A 1 80 ? -18.472 11.358 18.978 1.00 89.94 80 GLY A O 1
ATOM 629 N N . ASN A 1 81 ? -17.987 11.574 21.177 1.00 92.69 81 ASN A N 1
ATOM 630 C CA . ASN A 1 81 ? -17.443 12.943 21.147 1.00 92.69 81 ASN A CA 1
ATOM 631 C C . ASN A 1 81 ? -15.912 12.999 21.275 1.00 92.69 81 ASN A C 1
ATOM 633 O O . ASN A 1 81 ? -15.323 14.079 21.281 1.00 92.69 81 ASN A O 1
ATOM 637 N N . GLU A 1 82 ? -15.272 11.847 21.426 1.00 97.50 82 GLU A N 1
ATOM 638 C CA . GLU A 1 82 ? -13.834 11.706 21.571 1.00 97.50 82 GLU A CA 1
ATOM 639 C C . GLU A 1 82 ? -13.120 12.088 20.273 1.00 97.50 82 GLU A C 1
ATOM 641 O O . GLU A 1 82 ? -13.649 11.937 19.174 1.00 97.50 82 GLU A O 1
ATOM 646 N N . SER A 1 83 ? -11.892 12.578 20.409 1.00 96.81 83 SER A N 1
ATOM 647 C CA . SER A 1 83 ? -11.045 12.972 19.288 1.00 96.81 83 SER A CA 1
ATOM 648 C C . SER A 1 83 ? -9.598 12.603 19.567 1.00 96.81 83 SER A C 1
ATOM 650 O O . SER A 1 83 ? -9.149 12.680 20.713 1.00 96.81 83 SER A O 1
ATOM 652 N N . GLY A 1 84 ? -8.855 12.285 18.516 1.00 97.81 84 GLY A N 1
ATOM 653 C CA . GLY A 1 84 ? -7.451 11.933 18.599 1.00 97.81 84 GLY A CA 1
ATOM 654 C C . GLY A 1 84 ? -7.228 10.531 19.161 1.00 97.81 84 GLY A C 1
ATOM 655 O O . GLY A 1 84 ? -7.974 9.587 18.891 1.00 97.81 84 GLY A O 1
ATOM 656 N N . VAL A 1 85 ? -6.145 10.397 19.919 1.00 98.62 85 VAL A N 1
ATOM 657 C CA . VAL A 1 85 ? -5.605 9.107 20.341 1.00 98.62 85 VAL A CA 1
ATOM 658 C C . VAL A 1 85 ? -6.399 8.514 21.505 1.00 98.62 85 VAL A C 1
ATOM 660 O O . VAL A 1 85 ? -6.561 9.160 22.539 1.00 98.62 85 VAL A O 1
ATOM 663 N N . ILE A 1 86 ? -6.782 7.239 21.392 1.00 98.56 86 ILE A N 1
ATOM 664 C CA . ILE A 1 86 ? -7.287 6.441 22.520 1.00 98.56 86 ILE A CA 1
ATOM 665 C C . ILE A 1 86 ? -6.262 5.373 22.874 1.00 98.56 86 ILE A C 1
ATOM 667 O O . ILE A 1 86 ? -5.820 4.594 22.028 1.00 98.56 86 ILE A O 1
ATOM 671 N N . THR A 1 87 ? -5.888 5.344 24.151 1.00 98.44 87 THR A N 1
ATOM 672 C CA . THR A 1 87 ? -4.929 4.395 24.718 1.00 98.44 87 THR A CA 1
ATOM 673 C C . THR A 1 87 ? -5.544 3.687 25.913 1.00 98.44 87 THR A C 1
ATOM 675 O O . THR A 1 87 ? -6.139 4.324 26.779 1.00 98.44 87 THR A O 1
ATOM 678 N N . VAL A 1 88 ? -5.349 2.373 25.991 1.00 98.25 88 VAL A N 1
ATOM 679 C CA . VAL A 1 88 ? -5.715 1.563 27.153 1.00 98.25 88 VAL A CA 1
ATOM 680 C C . VAL A 1 88 ? -4.473 1.363 28.028 1.00 98.25 88 VAL A C 1
ATOM 682 O O . VAL A 1 88 ? -3.490 0.780 27.564 1.00 98.25 88 VAL A O 1
ATOM 685 N N . PRO A 1 89 ? -4.480 1.808 29.301 1.00 97.69 89 PRO A N 1
ATOM 686 C CA . PRO A 1 89 ? -3.314 1.699 30.181 1.00 97.69 89 PRO A CA 1
ATOM 687 C C . PRO A 1 89 ? -2.854 0.266 30.463 1.00 97.69 89 PRO A C 1
ATOM 689 O O . PRO A 1 89 ? -1.693 0.073 30.803 1.00 97.69 89 PRO A O 1
ATOM 692 N N . GLY A 1 90 ? -3.740 -0.724 30.337 1.00 97.38 90 GLY A N 1
ATOM 693 C CA . GLY A 1 90 ? -3.463 -2.127 30.640 1.00 97.38 90 GLY A CA 1
ATOM 694 C C . GLY A 1 90 ? -4.442 -3.062 29.940 1.00 97.38 90 GLY A C 1
ATOM 695 O O . GLY A 1 90 ? -5.295 -3.634 30.613 1.00 97.38 90 GLY A O 1
ATOM 696 N N . LEU A 1 91 ? -4.332 -3.176 28.613 1.00 98.56 91 LEU A N 1
ATOM 697 C CA . LEU A 1 91 ? -5.195 -4.041 27.803 1.00 98.56 91 LEU A CA 1
ATOM 698 C C . LEU A 1 91 ? -4.948 -5.506 28.180 1.00 98.56 91 LEU A C 1
ATOM 700 O O . LEU A 1 91 ? -3.784 -5.924 28.225 1.00 98.56 91 LEU A O 1
ATOM 704 N N . LYS A 1 92 ? -6.012 -6.272 28.446 1.00 98.31 92 LYS A N 1
ATOM 705 C CA . LYS A 1 92 ? -5.924 -7.689 28.842 1.00 98.31 92 LYS A CA 1
ATOM 706 C C . LYS A 1 92 ? -6.339 -8.621 27.712 1.00 98.31 92 LYS A C 1
ATOM 708 O O . LYS A 1 92 ? -5.612 -9.568 27.415 1.00 98.31 92 LYS A O 1
ATOM 713 N N . ASP A 1 93 ? -7.489 -8.356 27.106 1.00 97.56 93 ASP A N 1
ATOM 714 C CA . ASP A 1 93 ? -7.983 -9.080 25.945 1.00 97.56 93 ASP A CA 1
ATOM 715 C C . ASP A 1 93 ? -7.295 -8.534 24.684 1.00 97.56 93 ASP A C 1
ATOM 717 O O . ASP A 1 93 ? -7.348 -7.328 24.433 1.00 97.56 93 ASP A O 1
ATOM 721 N N . PRO A 1 94 ? -6.620 -9.374 23.880 1.00 97.50 94 PRO A N 1
ATOM 722 C CA . PRO A 1 94 ? -6.052 -8.927 22.614 1.00 97.50 94 PRO A CA 1
ATOM 723 C C . PRO A 1 94 ? -7.112 -8.427 21.626 1.00 97.50 94 PRO A C 1
ATOM 725 O O . PRO A 1 94 ? -6.769 -7.661 20.725 1.00 97.50 94 PRO A O 1
ATOM 728 N N . LYS A 1 95 ? -8.369 -8.864 21.749 1.00 97.50 95 LYS A N 1
ATOM 729 C CA . LYS A 1 95 ? -9.442 -8.502 20.827 1.00 97.50 95 LYS A CA 1
ATOM 730 C C . LYS A 1 95 ? -10.036 -7.153 21.200 1.00 97.50 95 LYS A C 1
ATOM 732 O O . LYS A 1 95 ? -10.506 -6.944 22.316 1.00 97.50 95 LYS A O 1
ATOM 737 N N . VAL A 1 96 ? -10.051 -6.257 20.223 1.00 98.19 96 VAL A N 1
ATOM 738 C CA . VAL A 1 96 ? -10.640 -4.928 20.347 1.00 98.19 96 VAL A CA 1
ATOM 739 C C . VAL A 1 96 ? -11.602 -4.727 19.189 1.00 98.19 96 VAL 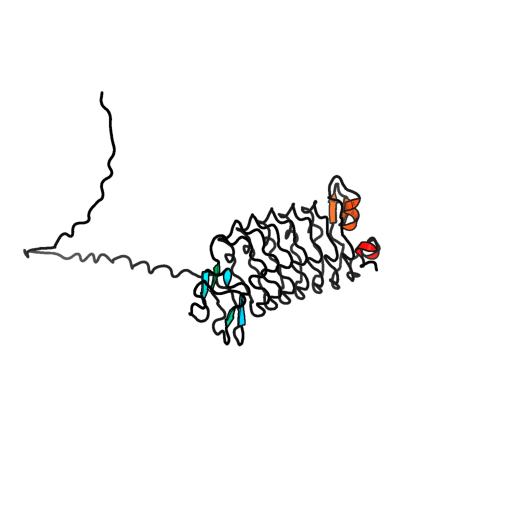A C 1
ATOM 741 O O . VAL A 1 96 ? -11.239 -4.879 18.019 1.00 98.19 96 VAL A O 1
ATOM 744 N N . TYR A 1 97 ? -12.835 -4.383 19.531 1.00 97.50 97 TYR A N 1
ATOM 745 C CA . TYR A 1 97 ? -13.872 -4.074 18.565 1.00 97.50 97 TYR A CA 1
ATOM 746 C C . TYR A 1 97 ? -13.853 -2.581 18.272 1.00 97.50 97 TYR A C 1
ATOM 748 O O . TYR A 1 97 ? -13.947 -1.769 19.193 1.00 97.50 97 TYR A O 1
ATOM 756 N N . ILE A 1 98 ? -13.735 -2.216 16.998 1.00 97.50 98 ILE A N 1
ATOM 757 C CA . ILE A 1 98 ? -13.801 -0.827 16.548 1.00 97.50 98 ILE A CA 1
ATOM 758 C C . ILE A 1 98 ? -14.728 -0.768 15.346 1.00 97.50 98 ILE A C 1
ATOM 760 O O . ILE A 1 98 ? -14.556 -1.512 14.385 1.00 97.50 98 ILE A O 1
ATOM 764 N N . THR A 1 99 ? -15.687 0.152 15.388 1.00 96.75 99 THR A N 1
ATOM 765 C CA . THR A 1 99 ? -16.496 0.518 14.221 1.00 96.75 99 THR A CA 1
ATOM 766 C C . THR A 1 99 ? -16.450 2.008 13.988 1.00 96.75 99 THR A C 1
ATOM 768 O O . THR A 1 99 ? -16.217 2.794 14.908 1.00 96.75 99 THR A O 1
ATOM 771 N N . PHE A 1 100 ? -16.707 2.404 12.748 1.00 97.81 100 PHE A N 1
ATOM 772 C CA . PHE A 1 100 ? -16.670 3.795 12.331 1.00 97.81 100 PHE A CA 1
ATOM 773 C C . PHE A 1 100 ? -18.073 4.376 12.165 1.00 97.81 100 PHE A C 1
ATOM 775 O O . PHE A 1 100 ? -19.046 3.656 11.931 1.00 97.81 100 PHE A O 1
ATOM 782 N N . LYS A 1 101 ? -18.169 5.698 12.298 1.00 97.56 101 LYS A N 1
ATOM 783 C CA . LYS A 1 101 ? -19.360 6.479 11.954 1.00 97.56 101 LYS A CA 1
ATOM 784 C C . LYS A 1 101 ? -19.663 6.320 10.460 1.00 97.56 101 LYS A C 1
ATOM 786 O O . LYS A 1 101 ? -18.779 6.015 9.659 1.00 97.56 101 LYS A O 1
ATOM 791 N N . GLU A 1 102 ? -20.918 6.516 10.081 1.00 96.62 102 GLU A N 1
ATOM 792 C CA . GLU A 1 102 ? -21.322 6.510 8.672 1.00 96.62 102 GLU A CA 1
ATOM 793 C C . GLU A 1 102 ? -20.741 7.720 7.926 1.00 96.62 102 GLU A C 1
ATOM 795 O O . GLU A 1 102 ? -20.425 8.746 8.529 1.00 96.62 102 GLU A O 1
ATOM 800 N N . GLY A 1 103 ? -20.596 7.603 6.605 1.00 96.94 103 GLY A N 1
ATOM 801 C CA . GLY A 1 103 ? -20.211 8.726 5.743 1.00 96.94 103 GLY A CA 1
ATOM 802 C C . GLY A 1 103 ? -18.751 9.182 5.848 1.00 96.94 103 GLY A C 1
ATOM 803 O O . GLY A 1 103 ? -18.394 10.169 5.211 1.00 96.94 103 GLY A O 1
ATOM 804 N N . ILE A 1 104 ? -17.895 8.486 6.605 1.00 98.44 104 ILE A N 1
ATOM 805 C CA . ILE A 1 104 ? -16.452 8.758 6.611 1.00 98.44 104 ILE A CA 1
ATOM 806 C C . ILE A 1 104 ? -15.885 8.454 5.223 1.00 98.44 104 ILE A C 1
ATOM 808 O O . ILE A 1 104 ? -15.940 7.317 4.756 1.00 98.44 104 ILE A O 1
ATOM 812 N N . THR A 1 105 ? -15.343 9.481 4.569 1.00 98.56 105 THR A N 1
ATOM 813 C CA . THR A 1 105 ? -14.707 9.360 3.251 1.00 98.56 105 THR A CA 1
ATOM 814 C C . THR A 1 105 ? -13.180 9.377 3.321 1.00 98.56 105 THR A C 1
ATOM 816 O O . THR A 1 105 ? -12.510 9.018 2.359 1.00 98.56 105 THR A O 1
ATOM 819 N N . ASN A 1 106 ? -12.614 9.775 4.459 1.00 98.75 106 ASN A N 1
ATOM 820 C CA . ASN A 1 106 ? -11.178 9.909 4.654 1.00 98.75 106 ASN A CA 1
ATOM 821 C C . ASN A 1 106 ? -10.760 9.186 5.944 1.00 98.75 106 ASN A C 1
ATOM 823 O O . ASN A 1 106 ? -11.122 9.610 7.040 1.00 98.75 106 ASN A O 1
ATOM 827 N N . PHE A 1 107 ? -9.999 8.103 5.787 1.00 98.88 107 PHE A N 1
ATOM 828 C CA . PHE A 1 107 ? -9.434 7.279 6.857 1.00 98.88 107 PHE A CA 1
ATOM 829 C C . PHE A 1 107 ? -7.955 7.574 7.112 1.00 98.88 107 PHE A C 1
ATOM 831 O O . PHE A 1 107 ? -7.241 6.742 7.682 1.00 98.88 107 PHE A O 1
ATOM 838 N N . SER A 1 108 ? -7.474 8.744 6.693 1.00 98.75 108 SER A N 1
ATOM 839 C CA . SER A 1 108 ? -6.075 9.089 6.861 1.00 98.75 108 SER A CA 1
ATOM 840 C C . SER A 1 108 ? -5.649 9.014 8.322 1.00 98.75 108 SER A C 1
ATOM 842 O O . SER A 1 108 ? -6.328 9.516 9.223 1.00 98.75 108 SER A O 1
ATOM 844 N N . ASP A 1 109 ? -4.513 8.355 8.541 1.00 98.81 109 ASP A N 1
ATOM 845 C CA . ASP A 1 109 ? -3.886 8.168 9.847 1.00 98.81 109 ASP A CA 1
ATOM 846 C C . ASP A 1 109 ? -4.761 7.478 10.909 1.00 98.81 109 ASP A C 1
ATOM 848 O O . ASP A 1 109 ? -4.474 7.609 12.099 1.00 98.81 109 ASP A O 1
ATOM 852 N N . VAL A 1 110 ? -5.825 6.751 10.541 1.00 98.88 110 VAL A N 1
ATOM 853 C CA . VAL A 1 110 ? -6.796 6.214 11.517 1.00 98.88 110 VAL A CA 1
ATOM 854 C C . VAL A 1 110 ? -6.148 5.331 12.597 1.00 98.88 110 VAL A C 1
ATOM 856 O O . VAL A 1 110 ? -6.411 5.539 13.782 1.00 98.88 110 VAL A O 1
ATOM 859 N N . PHE A 1 111 ? -5.216 4.443 12.237 1.00 98.88 111 PHE A N 1
ATOM 860 C CA . PHE A 1 111 ? -4.422 3.628 13.168 1.00 98.88 111 PHE A CA 1
ATOM 861 C C . PHE A 1 111 ? -2.953 4.062 13.260 1.00 98.88 111 PHE A C 1
ATOM 863 O O . PHE A 1 111 ? -2.116 3.288 13.734 1.00 98.88 111 PHE A O 1
ATOM 870 N N . LEU A 1 112 ? -2.624 5.301 12.879 1.00 98.88 112 LEU A N 1
ATOM 871 C CA . LEU A 1 112 ? -1.261 5.831 12.952 1.00 98.88 112 LEU A CA 1
ATOM 872 C C . LEU A 1 112 ? -0.620 5.557 14.319 1.00 98.88 112 LEU A C 1
ATOM 874 O O . LEU A 1 112 ? -1.103 6.003 15.356 1.00 98.88 112 LEU A O 1
ATOM 878 N N . GLY A 1 113 ? 0.504 4.845 14.323 1.00 98.75 113 GLY A N 1
ATOM 879 C CA . GLY A 1 113 ? 1.283 4.592 15.531 1.00 98.75 113 GLY A CA 1
ATOM 880 C C . GLY A 1 113 ? 0.666 3.572 16.489 1.00 98.75 113 GLY A C 1
ATOM 881 O O . GLY A 1 113 ? 1.152 3.446 17.615 1.00 98.75 113 GLY A O 1
ATOM 882 N N . CYS A 1 114 ? -0.333 2.790 16.065 1.00 98.88 114 CYS A N 1
ATOM 883 C CA . CYS A 1 114 ? -0.846 1.651 16.833 1.00 98.88 114 CYS A CA 1
ATOM 884 C C . CYS A 1 114 ? 0.185 0.505 16.839 1.00 98.88 114 CYS A C 1
ATOM 886 O O . CYS A 1 114 ? 0.013 -0.539 16.216 1.00 98.88 114 CYS A O 1
ATOM 888 N N . THR A 1 115 ? 1.301 0.707 17.544 1.00 98.75 115 THR A N 1
ATOM 889 C CA . THR A 1 115 ? 2.497 -0.163 17.550 1.00 98.75 115 THR A CA 1
ATOM 890 C C . THR A 1 115 ? 2.272 -1.551 18.145 1.00 98.75 115 THR A C 1
ATOM 892 O O . THR A 1 115 ? 3.163 -2.396 18.090 1.00 98.75 115 THR A O 1
ATOM 895 N N . LYS A 1 116 ? 1.101 -1.788 18.735 1.00 98.75 116 LYS A N 1
ATOM 896 C CA . LYS A 1 116 ? 0.690 -3.069 19.310 1.00 98.75 116 LYS A CA 1
ATOM 897 C C . LYS A 1 116 ? -0.350 -3.792 18.455 1.00 98.75 116 LYS A C 1
ATOM 899 O O . LYS A 1 116 ? -0.625 -4.940 18.773 1.00 98.75 116 LYS A O 1
ATOM 904 N N . LEU A 1 117 ? -0.893 -3.168 17.405 1.00 98.75 117 LEU A N 1
ATOM 905 C CA . LEU A 1 117 ? -1.824 -3.801 16.466 1.00 98.75 117 LEU A CA 1
ATOM 906 C C . LEU A 1 117 ? -1.095 -4.907 15.691 1.00 98.75 117 LEU A C 1
ATOM 908 O O . LEU A 1 117 ? -0.060 -4.640 15.083 1.00 98.75 117 LEU A O 1
ATOM 912 N N . THR A 1 118 ? -1.611 -6.136 15.730 1.00 98.12 118 THR A N 1
ATOM 913 C CA . THR A 1 118 ? -0.995 -7.322 15.107 1.00 98.12 118 THR A CA 1
ATOM 914 C C . THR A 1 118 ? -1.744 -7.824 13.882 1.00 98.12 118 THR A C 1
ATOM 916 O O . THR A 1 118 ? -1.115 -8.360 12.970 1.00 98.12 118 THR A O 1
ATOM 919 N N . SER A 1 119 ? -3.065 -7.645 13.840 1.00 97.44 119 SER A N 1
ATOM 920 C CA . SER A 1 119 ? -3.898 -7.990 12.685 1.00 97.44 119 SER A CA 1
ATOM 921 C C . SER A 1 119 ? -5.192 -7.184 12.668 1.00 97.44 119 SER A C 1
ATOM 923 O O . SER A 1 119 ? -5.656 -6.699 13.704 1.00 97.44 119 SER A O 1
ATOM 925 N N . VAL A 1 120 ? -5.790 -7.090 11.483 1.00 97.56 120 VAL A N 1
ATOM 926 C CA . VAL A 1 120 ? -7.062 -6.407 11.234 1.00 97.56 120 VAL A CA 1
ATOM 927 C C . VAL A 1 120 ? -8.069 -7.363 10.590 1.00 97.56 120 VAL A C 1
ATOM 929 O O . VAL A 1 120 ? -7.649 -8.294 9.898 1.00 97.56 120 VAL A O 1
ATOM 932 N N . PRO A 1 121 ? -9.376 -7.165 10.814 1.00 96.44 121 PRO A N 1
ATOM 933 C CA . PRO A 1 121 ? -10.412 -7.960 10.172 1.00 96.44 121 PRO A CA 1
ATOM 934 C C . PRO A 1 121 ? -10.653 -7.513 8.722 1.00 96.44 121 PRO A C 1
ATOM 936 O O . PRO A 1 121 ? -10.413 -6.359 8.370 1.00 96.44 121 PRO A O 1
ATOM 939 N N . ALA A 1 122 ? -11.146 -8.423 7.876 1.00 96.12 122 ALA A N 1
ATOM 940 C CA . ALA A 1 122 ? -11.383 -8.159 6.451 1.00 96.12 122 ALA A CA 1
ATOM 941 C C . ALA A 1 122 ? -12.443 -7.073 6.205 1.00 96.12 122 ALA A C 1
ATOM 943 O O . ALA A 1 122 ? -12.333 -6.274 5.286 1.00 96.12 122 ALA A O 1
ATOM 944 N N . ASN A 1 123 ? -13.459 -7.009 7.058 1.00 95.38 123 ASN A N 1
ATOM 945 C CA . ASN A 1 123 ? -14.596 -6.101 6.928 1.00 95.38 123 ASN A CA 1
ATOM 946 C C . ASN A 1 123 ? -14.396 -4.740 7.617 1.00 95.38 123 ASN A C 1
ATOM 948 O O . ASN A 1 123 ? -15.361 -3.981 7.724 1.00 95.38 123 ASN A O 1
ATOM 952 N N . LEU A 1 124 ? -13.176 -4.403 8.056 1.00 97.81 124 LEU A N 1
ATOM 953 C CA . LEU A 1 124 ? -12.896 -3.185 8.828 1.00 97.81 124 LEU A CA 1
ATOM 954 C C . LEU A 1 124 ? -13.433 -1.904 8.161 1.00 97.81 124 LEU A C 1
ATOM 956 O O . LEU A 1 124 ? -13.945 -1.024 8.850 1.00 97.81 124 LEU A O 1
ATOM 960 N N . PHE A 1 125 ? -13.357 -1.824 6.829 1.00 98.06 125 PHE A N 1
ATOM 961 C CA . PHE A 1 125 ? -13.817 -0.679 6.029 1.00 98.06 125 PHE A CA 1
ATOM 962 C C . PHE A 1 125 ? -14.999 -1.011 5.102 1.00 98.06 125 PHE A C 1
ATOM 964 O O . PHE A 1 125 ? -15.323 -0.231 4.203 1.00 98.06 125 PHE A O 1
ATOM 971 N N . ALA A 1 126 ? -15.658 -2.161 5.301 1.00 96.88 126 ALA A N 1
ATOM 972 C CA . ALA A 1 126 ? -16.665 -2.678 4.370 1.00 96.88 126 ALA A CA 1
ATOM 973 C C . ALA A 1 126 ? -17.895 -1.766 4.214 1.00 96.88 126 ALA A C 1
ATOM 975 O O . ALA A 1 126 ? -18.514 -1.737 3.155 1.00 96.88 126 ALA A O 1
ATOM 976 N N . ASN A 1 127 ? -18.219 -0.982 5.245 1.00 97.06 127 ASN A N 1
ATOM 977 C CA . ASN A 1 127 ? -19.384 -0.094 5.263 1.00 97.06 127 ASN A CA 1
ATOM 978 C C . ASN A 1 127 ? -19.094 1.317 4.712 1.00 97.06 127 ASN A C 1
ATOM 980 O O . ASN A 1 127 ? -19.925 2.215 4.854 1.00 97.06 127 ASN A O 1
ATOM 984 N N . HIS A 1 128 ? -17.932 1.529 4.081 1.00 98.38 128 HIS A N 1
ATOM 985 C CA . HIS A 1 128 ? -17.480 2.843 3.606 1.00 98.38 128 HIS A CA 1
ATOM 986 C C . HIS A 1 128 ? -17.102 2.825 2.117 1.00 98.38 128 HIS A C 1
ATOM 988 O O . HIS A 1 128 ? -15.962 3.135 1.764 1.00 98.38 128 HIS A O 1
ATOM 994 N N . PRO A 1 129 ? -18.039 2.495 1.207 1.00 98.06 129 PRO A N 1
ATOM 995 C CA . PRO A 1 129 ? -17.731 2.366 -0.219 1.00 98.06 129 PRO A CA 1
ATOM 996 C C . PRO A 1 129 ? -17.294 3.677 -0.886 1.00 98.06 129 PRO A C 1
ATOM 998 O O . PRO A 1 129 ? -16.577 3.654 -1.882 1.00 98.06 129 PRO A O 1
ATOM 1001 N N . ASN A 1 130 ? -17.674 4.816 -0.299 1.00 98.50 130 ASN A N 1
ATOM 1002 C CA . ASN A 1 130 ? -17.312 6.159 -0.760 1.00 98.50 130 ASN A CA 1
ATOM 1003 C C . ASN A 1 130 ? -16.008 6.688 -0.130 1.00 98.50 130 ASN A C 1
ATOM 1005 O O . ASN A 1 130 ? -15.723 7.879 -0.237 1.00 98.50 130 ASN A O 1
ATOM 1009 N N . ALA A 1 131 ? -15.252 5.849 0.586 1.00 98.88 131 ALA A N 1
ATOM 1010 C CA . ALA A 1 131 ? -13.954 6.239 1.120 1.00 98.88 131 ALA A CA 1
ATOM 1011 C C . ALA A 1 131 ? -12.938 6.438 -0.006 1.00 98.88 131 ALA A C 1
ATOM 1013 O O . ALA A 1 131 ? -12.693 5.520 -0.784 1.00 98.88 131 ALA A O 1
ATOM 1014 N N . THR A 1 132 ? -12.350 7.633 -0.067 1.00 98.88 132 THR A N 1
ATOM 1015 C CA . THR A 1 132 ? -11.413 8.050 -1.115 1.00 98.88 132 THR A CA 1
ATOM 1016 C C . THR A 1 132 ? -9.959 8.039 -0.656 1.00 98.88 132 THR A C 1
ATOM 1018 O O . THR A 1 132 ? -9.063 7.859 -1.476 1.00 98.88 132 THR A O 1
ATOM 1021 N N . SER A 1 133 ? -9.695 8.180 0.647 1.00 98.88 133 SER A N 1
ATOM 1022 C CA . SER A 1 133 ? -8.331 8.201 1.186 1.00 98.88 133 SER A CA 1
ATOM 1023 C C . SER A 1 133 ? -8.149 7.230 2.342 1.00 98.88 133 SER A C 1
ATOM 1025 O O . SER A 1 133 ? -8.900 7.260 3.318 1.00 98.88 133 SER A O 1
ATOM 1027 N N . PHE A 1 134 ? -7.077 6.448 2.256 1.00 98.94 134 PHE A N 1
ATOM 1028 C CA . PHE A 1 134 ? -6.531 5.614 3.324 1.00 98.94 134 PHE A CA 1
ATOM 1029 C C . PHE A 1 134 ? -5.073 5.983 3.619 1.00 98.94 134 PHE A C 1
ATOM 1031 O O . PHE A 1 134 ? -4.325 5.170 4.170 1.00 98.94 134 PHE A O 1
ATOM 1038 N N . SER A 1 135 ? -4.662 7.207 3.256 1.00 98.88 135 SER A N 1
ATOM 1039 C CA . SER A 1 135 ? -3.276 7.644 3.415 1.00 98.88 135 SER A CA 1
ATOM 1040 C C . SER A 1 135 ? -2.810 7.466 4.860 1.00 98.88 135 SER A C 1
ATOM 1042 O O . SER A 1 135 ? -3.393 8.039 5.778 1.00 98.88 135 SER A O 1
ATOM 1044 N N . GLY A 1 136 ? -1.773 6.666 5.080 1.00 98.88 136 GLY A N 1
ATOM 1045 C CA . GLY A 1 136 ? -1.220 6.414 6.407 1.00 98.88 136 GLY A CA 1
ATOM 1046 C C . GLY A 1 136 ? -2.142 5.660 7.371 1.00 98.88 136 GLY A C 1
ATOM 1047 O O . GLY A 1 136 ? -1.880 5.666 8.573 1.00 98.88 136 GLY A O 1
ATOM 1048 N N . ALA A 1 137 ? -3.204 4.992 6.899 1.00 98.94 137 ALA A N 1
ATOM 1049 C CA . ALA A 1 137 ? -4.185 4.351 7.782 1.00 98.94 137 ALA A CA 1
ATOM 1050 C C . ALA A 1 137 ? -3.553 3.376 8.796 1.00 98.94 137 ALA A C 1
ATOM 1052 O O . ALA A 1 137 ? -4.035 3.308 9.923 1.00 98.94 137 ALA A O 1
ATOM 1053 N N . PHE A 1 138 ? -2.453 2.696 8.444 1.00 98.94 138 PHE A N 1
ATOM 1054 C CA . PHE A 1 138 ? -1.671 1.812 9.323 1.00 98.94 138 PHE A CA 1
ATOM 1055 C C . PHE A 1 138 ? -0.198 2.242 9.451 1.00 98.94 138 PHE A C 1
ATOM 1057 O O . PHE A 1 138 ? 0.683 1.441 9.788 1.00 98.94 138 PHE A O 1
ATOM 1064 N N . LEU A 1 139 ? 0.090 3.522 9.204 1.00 98.88 139 LEU A N 1
ATOM 1065 C CA . LEU A 1 139 ? 1.426 4.100 9.312 1.00 98.88 139 LEU A CA 1
ATOM 1066 C C . LEU A 1 139 ? 2.013 3.814 10.706 1.00 98.88 139 LEU A C 1
ATOM 1068 O O . LEU A 1 139 ? 1.431 4.144 11.738 1.00 98.88 139 LEU A O 1
ATOM 1072 N N . ARG A 1 140 ? 3.203 3.204 10.753 1.00 98.88 140 ARG A N 1
ATOM 1073 C CA . ARG A 1 140 ? 3.918 2.821 11.987 1.00 98.88 140 ARG A CA 1
ATOM 1074 C C . ARG A 1 140 ? 3.170 1.821 12.885 1.00 98.88 140 ARG A C 1
ATOM 1076 O O . ARG A 1 140 ? 3.473 1.742 14.081 1.00 98.88 140 ARG A O 1
ATOM 1083 N N . CYS A 1 141 ? 2.286 0.987 12.336 1.00 98.88 141 CYS A N 1
ATOM 1084 C CA . CYS A 1 141 ? 1.797 -0.228 12.999 1.00 98.88 141 CYS A CA 1
ATOM 1085 C C . CYS A 1 141 ? 2.899 -1.304 13.035 1.00 98.88 141 CYS A C 1
ATOM 1087 O O . CYS A 1 141 ? 2.849 -2.330 12.364 1.00 98.88 141 CYS A O 1
ATOM 1089 N N . THR A 1 142 ? 3.952 -1.062 13.820 1.00 98.69 142 THR A N 1
ATOM 1090 C CA . THR A 1 142 ? 5.202 -1.845 13.793 1.00 98.69 142 THR A CA 1
ATOM 1091 C C . THR A 1 142 ? 5.054 -3.315 14.201 1.00 98.69 142 THR A C 1
ATOM 1093 O O . THR A 1 142 ? 5.974 -4.095 13.947 1.00 98.69 142 THR A O 1
ATOM 1096 N N . ALA A 1 143 ? 3.938 -3.697 14.829 1.00 98.62 143 ALA A N 1
ATOM 1097 C CA . ALA A 1 143 ? 3.629 -5.072 15.206 1.00 98.62 143 ALA A CA 1
ATOM 1098 C C . ALA A 1 143 ? 2.707 -5.813 14.223 1.00 98.62 143 ALA A C 1
ATOM 1100 O O . ALA A 1 143 ? 2.502 -7.009 14.429 1.00 98.62 143 ALA A O 1
ATOM 1101 N N . LEU A 1 144 ? 2.191 -5.145 13.183 1.00 98.56 144 LEU A N 1
ATOM 1102 C CA . LEU A 1 144 ? 1.264 -5.730 12.216 1.00 98.56 144 LEU A CA 1
ATOM 1103 C C . LEU A 1 144 ? 1.978 -6.826 11.418 1.00 98.56 144 LEU A C 1
ATOM 1105 O O . LEU A 1 144 ? 3.014 -6.564 10.807 1.00 98.56 144 LEU A O 1
ATOM 1109 N N . THR A 1 145 ? 1.446 -8.047 11.452 1.00 95.81 145 THR A N 1
ATOM 1110 C CA . THR A 1 145 ? 2.031 -9.220 10.773 1.00 95.81 145 THR A CA 1
ATOM 1111 C C . THR A 1 145 ? 1.163 -9.749 9.641 1.00 95.81 145 THR A C 1
ATOM 1113 O O . THR A 1 145 ? 1.690 -10.370 8.724 1.00 95.81 145 THR A O 1
ATOM 1116 N N . ALA A 1 146 ? -0.153 -9.530 9.708 1.00 88.12 146 ALA A N 1
ATOM 1117 C CA . ALA A 1 146 ? -1.115 -10.063 8.751 1.00 88.12 146 ALA A CA 1
ATOM 1118 C C . ALA A 1 146 ? -2.089 -8.978 8.282 1.00 88.12 146 ALA A C 1
ATOM 1120 O O . ALA A 1 146 ? -2.591 -8.190 9.088 1.00 88.12 146 ALA A O 1
ATOM 1121 N N . ILE A 1 147 ? -2.370 -8.993 6.981 1.00 95.19 147 ILE A N 1
ATOM 1122 C CA . ILE A 1 147 ? -3.373 -8.167 6.314 1.00 95.19 147 ILE A CA 1
ATOM 1123 C C . ILE A 1 147 ? -4.326 -9.140 5.605 1.00 95.19 147 ILE A C 1
ATOM 1125 O O . ILE A 1 147 ? -3.840 -10.030 4.906 1.00 95.19 147 ILE A O 1
ATOM 1129 N N . PRO A 1 148 ? -5.648 -9.035 5.794 1.00 96.19 148 PRO A N 1
ATOM 1130 C CA . PRO A 1 148 ? -6.601 -9.857 5.059 1.00 96.19 148 PRO A CA 1
ATOM 1131 C C . PRO A 1 148 ? -6.688 -9.407 3.595 1.00 96.19 148 PRO A C 1
ATOM 1133 O O . PRO A 1 148 ? -6.624 -8.214 3.309 1.00 96.19 148 PRO A O 1
ATOM 1136 N N . GLU A 1 149 ? -6.868 -10.362 2.678 1.00 96.94 149 GLU A N 1
ATOM 1137 C CA . GLU A 1 149 ? -7.000 -10.090 1.236 1.00 96.94 149 GLU A CA 1
ATOM 1138 C C . GLU A 1 149 ? -8.141 -9.106 0.934 1.00 96.94 149 GLU A C 1
ATOM 1140 O O . GLU A 1 149 ? -7.966 -8.189 0.140 1.00 96.94 149 GLU A O 1
ATOM 1145 N N . ASP A 1 150 ? -9.265 -9.227 1.643 1.00 97.12 150 ASP A N 1
ATOM 1146 C CA . ASP A 1 150 ? -10.481 -8.455 1.372 1.00 97.12 150 ASP A CA 1
ATOM 1147 C C . ASP A 1 150 ? -10.580 -7.121 2.137 1.00 97.12 150 ASP A C 1
ATOM 1149 O O . ASP A 1 150 ? -11.653 -6.516 2.160 1.00 97.12 150 ASP A O 1
ATOM 1153 N N . LEU A 1 151 ? -9.485 -6.630 2.742 1.00 98.50 151 LEU A N 1
ATOM 1154 C CA . LEU A 1 151 ? -9.498 -5.416 3.581 1.00 98.50 151 LEU A CA 1
ATOM 1155 C C . LEU A 1 151 ? -10.139 -4.198 2.891 1.00 98.50 151 LEU A C 1
ATOM 1157 O O . LEU A 1 151 ? -10.817 -3.407 3.547 1.00 98.50 151 LEU A O 1
ATOM 1161 N N . PHE A 1 152 ? -9.921 -4.059 1.579 1.00 98.69 152 PHE A N 1
ATOM 1162 C CA . PHE A 1 152 ? -10.435 -2.958 0.758 1.00 98.69 152 PHE A CA 1
ATOM 1163 C C . PHE A 1 152 ? -11.456 -3.408 -0.297 1.00 98.69 152 PHE A C 1
ATOM 1165 O O . PHE A 1 152 ? -11.743 -2.672 -1.241 1.00 98.69 152 PHE A O 1
ATOM 1172 N N . ALA A 1 153 ? -12.040 -4.605 -0.155 1.00 98.25 153 ALA A N 1
ATOM 1173 C CA . ALA A 1 153 ? -12.915 -5.198 -1.173 1.00 98.25 153 ALA A CA 1
ATOM 1174 C C . ALA A 1 153 ? -14.150 -4.342 -1.525 1.00 98.25 153 ALA A C 1
ATOM 1176 O O . ALA A 1 153 ? -14.683 -4.449 -2.627 1.00 98.25 153 ALA A O 1
ATOM 1177 N N . ASN A 1 154 ? -14.592 -3.472 -0.610 1.00 98.06 154 ASN A N 1
ATOM 1178 C CA . ASN A 1 154 ? -15.762 -2.611 -0.799 1.00 98.06 154 ASN A CA 1
ATOM 1179 C C . ASN A 1 154 ? -15.403 -1.146 -1.106 1.00 98.06 154 ASN A C 1
ATOM 1181 O O . ASN A 1 154 ? -16.303 -0.344 -1.331 1.00 98.06 154 ASN A O 1
ATOM 1185 N N . ASN A 1 155 ? -14.121 -0.767 -1.124 1.00 98.62 155 ASN A N 1
ATOM 1186 C CA . ASN A 1 155 ? -13.687 0.632 -1.211 1.00 98.62 155 ASN A CA 1
ATOM 1187 C C . ASN A 1 155 ? -13.300 1.012 -2.649 1.00 98.62 155 ASN A C 1
ATOM 1189 O O . ASN A 1 155 ? -12.161 1.369 -2.943 1.00 98.62 155 ASN A O 1
ATOM 1193 N N . GLN A 1 156 ? -14.267 0.921 -3.563 1.00 98.50 156 GLN A N 1
ATOM 1194 C CA . GLN A 1 156 ? -14.065 1.148 -5.003 1.00 98.50 156 GLN A CA 1
ATOM 1195 C C . GLN A 1 156 ? -13.700 2.599 -5.343 1.00 98.50 156 GLN A C 1
ATOM 1197 O O . GLN A 1 156 ? -13.044 2.842 -6.355 1.00 98.50 156 GLN A O 1
ATOM 1202 N N . ALA A 1 157 ? -14.107 3.547 -4.492 1.00 98.75 157 ALA A N 1
ATOM 1203 C CA . ALA A 1 157 ? -13.791 4.966 -4.617 1.00 98.75 157 ALA A CA 1
ATOM 1204 C C . ALA A 1 157 ? -12.400 5.341 -4.072 1.00 98.75 157 ALA A C 1
ATOM 1206 O O . ALA A 1 157 ? -12.056 6.518 -4.091 1.00 98.75 157 ALA A O 1
ATOM 1207 N N . ALA A 1 158 ? -11.615 4.384 -3.561 1.00 98.94 158 ALA A N 1
ATOM 1208 C CA . ALA A 1 158 ? -10.293 4.666 -3.015 1.00 98.94 158 ALA A CA 1
ATOM 1209 C C . ALA A 1 158 ? -9.354 5.198 -4.108 1.00 98.94 158 ALA A C 1
ATOM 1211 O O . ALA A 1 158 ? -9.099 4.520 -5.102 1.00 98.94 158 ALA A O 1
ATOM 1212 N N . GLU A 1 159 ? -8.823 6.397 -3.888 1.00 98.94 159 GLU A N 1
ATOM 1213 C CA . GLU A 1 159 ? -7.888 7.092 -4.777 1.00 98.94 159 GLU A CA 1
ATOM 1214 C C . GLU A 1 159 ? -6.472 7.109 -4.182 1.00 98.94 159 GLU A C 1
ATOM 1216 O O . GLU A 1 159 ? -5.489 7.026 -4.915 1.00 98.94 159 GLU A O 1
ATOM 1221 N N . ASN A 1 160 ? -6.356 7.170 -2.850 1.00 98.94 160 ASN A N 1
ATOM 1222 C CA . ASN A 1 160 ? -5.086 7.394 -2.164 1.00 98.94 160 ASN A CA 1
ATOM 1223 C C . ASN A 1 160 ? -4.766 6.308 -1.120 1.00 98.94 160 ASN A C 1
ATOM 1225 O O . ASN A 1 160 ? -5.461 6.177 -0.105 1.00 98.94 160 ASN A O 1
ATOM 1229 N N . PHE A 1 161 ? -3.661 5.591 -1.346 1.00 98.94 161 PHE A N 1
ATOM 1230 C CA . PHE A 1 161 ? -3.050 4.628 -0.424 1.00 98.94 161 PHE A CA 1
ATOM 1231 C C . PHE A 1 161 ? -1.619 5.020 -0.015 1.00 98.94 161 PHE A C 1
ATOM 1233 O O . PHE A 1 161 ? -0.843 4.171 0.443 1.00 98.94 161 PHE A O 1
ATOM 1240 N N . ALA A 1 162 ? -1.254 6.294 -0.137 1.00 98.94 162 ALA A N 1
ATOM 1241 C CA . ALA A 1 162 ? 0.050 6.796 0.271 1.00 98.94 162 ALA A CA 1
ATOM 1242 C C . ALA A 1 162 ? 0.354 6.422 1.731 1.00 98.94 162 ALA A C 1
ATOM 1244 O O . ALA A 1 162 ? -0.520 6.453 2.594 1.00 98.94 162 ALA A O 1
ATOM 1245 N N . TRP A 1 163 ? 1.587 6.033 2.048 1.00 98.94 163 TRP A N 1
ATOM 1246 C CA . TRP A 1 163 ? 2.044 5.709 3.412 1.00 98.94 163 TRP A CA 1
ATOM 1247 C C . TRP A 1 163 ? 1.274 4.592 4.143 1.00 98.94 163 TRP A C 1
ATOM 1249 O O . TRP A 1 163 ? 1.513 4.382 5.335 1.00 98.94 163 TRP A O 1
ATOM 1259 N N . LEU A 1 164 ? 0.366 3.874 3.470 1.00 98.94 164 LEU A N 1
ATOM 1260 C CA . LEU A 1 164 ? -0.639 2.995 4.078 1.00 98.94 164 LEU A CA 1
ATOM 1261 C C . LEU A 1 164 ? -0.085 2.071 5.171 1.00 98.94 164 LEU A C 1
ATOM 1263 O O . LEU A 1 164 ? -0.609 2.059 6.282 1.00 98.94 164 LEU A O 1
ATOM 1267 N N . PHE A 1 165 ? 0.985 1.340 4.864 1.00 98.88 165 PHE A N 1
ATOM 1268 C CA . PHE A 1 165 ? 1.695 0.423 5.756 1.00 98.88 165 PHE A CA 1
ATOM 1269 C C . PHE A 1 165 ? 3.142 0.860 6.010 1.00 98.88 165 PHE A C 1
ATOM 1271 O O . PHE A 1 165 ? 3.969 0.050 6.439 1.00 98.88 165 PHE A O 1
ATOM 1278 N N . TYR A 1 166 ? 3.475 2.134 5.792 1.00 98.88 166 TYR A N 1
ATOM 1279 C CA . TYR A 1 166 ? 4.831 2.628 6.008 1.00 98.88 166 TYR A CA 1
ATOM 1280 C C . TYR A 1 166 ? 5.315 2.287 7.424 1.00 98.88 166 TYR A C 1
ATOM 1282 O O . TYR A 1 166 ? 4.639 2.533 8.428 1.00 98.88 166 TYR A O 1
ATOM 1290 N N . ASN A 1 167 ? 6.522 1.735 7.526 1.00 98.81 167 ASN A N 1
ATOM 1291 C CA . ASN A 1 167 ? 7.126 1.279 8.777 1.00 98.81 167 ASN A CA 1
ATOM 1292 C C . ASN A 1 167 ? 6.359 0.149 9.502 1.00 98.81 167 ASN A C 1
ATOM 1294 O O . ASN A 1 167 ? 6.552 -0.034 10.710 1.00 98.81 167 ASN A O 1
ATOM 1298 N N . CYS A 1 168 ? 5.542 -0.655 8.814 1.00 98.75 168 CYS A N 1
ATOM 1299 C CA . CYS A 1 168 ? 5.017 -1.921 9.344 1.00 98.75 168 CYS A CA 1
ATOM 1300 C C . CYS A 1 168 ? 6.125 -2.987 9.374 1.00 98.75 168 CYS A C 1
ATOM 1302 O O . CYS A 1 168 ? 6.146 -3.946 8.610 1.00 98.75 168 CYS A O 1
ATOM 1304 N N . ARG A 1 169 ? 7.101 -2.809 10.274 1.00 98.06 169 ARG A N 1
ATOM 1305 C CA . ARG A 1 169 ? 8.364 -3.578 10.318 1.00 98.06 169 ARG A CA 1
ATOM 1306 C C . ARG A 1 169 ? 8.199 -5.092 10.469 1.00 98.06 169 ARG A C 1
ATOM 1308 O O . ARG A 1 169 ? 9.169 -5.812 10.237 1.00 98.06 169 ARG A O 1
ATOM 1315 N N . LYS A 1 170 ? 7.036 -5.560 10.928 1.00 98.25 170 LYS A N 1
ATOM 1316 C CA . LYS A 1 170 ? 6.724 -6.981 11.102 1.00 98.25 170 LYS A CA 1
ATOM 1317 C C . LYS A 1 170 ? 5.879 -7.594 9.990 1.00 98.25 170 LYS A C 1
ATOM 1319 O O . LYS A 1 170 ? 5.654 -8.797 10.047 1.00 98.25 170 LYS A O 1
ATOM 1324 N N . LEU A 1 171 ? 5.468 -6.815 8.994 1.00 98.00 171 LEU A N 1
ATOM 1325 C CA . LEU A 1 171 ? 4.697 -7.334 7.876 1.00 98.00 171 LEU A CA 1
ATOM 1326 C C . LEU A 1 171 ? 5.584 -8.247 7.022 1.00 98.00 171 LEU A C 1
ATOM 1328 O O . LEU A 1 171 ? 6.647 -7.822 6.570 1.00 98.00 171 LEU A O 1
ATOM 1332 N N . GLU A 1 172 ? 5.166 -9.500 6.841 1.00 94.56 172 GLU A N 1
ATOM 1333 C CA . GLU A 1 172 ? 5.965 -10.523 6.144 1.00 94.56 172 GLU A CA 1
ATOM 1334 C C . GLU A 1 172 ? 5.491 -10.776 4.713 1.00 94.56 172 GLU A C 1
ATOM 1336 O O . GLU A 1 172 ? 6.290 -11.128 3.848 1.00 94.56 172 GLU A O 1
ATOM 1341 N N . SER A 1 173 ? 4.198 -10.584 4.454 1.00 95.69 173 SER A N 1
ATOM 1342 C CA . SER A 1 173 ? 3.577 -10.839 3.156 1.00 95.69 173 SER A CA 1
ATOM 1343 C C . SER A 1 173 ? 2.483 -9.819 2.859 1.00 95.69 173 SER A C 1
ATOM 1345 O O . SER A 1 173 ? 1.928 -9.198 3.768 1.00 95.69 173 SER A O 1
ATOM 1347 N N . ILE A 1 174 ? 2.189 -9.660 1.572 1.00 97.94 174 ILE A N 1
ATOM 1348 C CA . ILE A 1 174 ? 1.073 -8.864 1.066 1.00 97.94 174 ILE A CA 1
ATOM 1349 C C . ILE A 1 174 ? 0.134 -9.840 0.346 1.00 97.94 174 ILE A C 1
ATOM 1351 O O . ILE A 1 174 ? 0.622 -10.625 -0.471 1.00 97.94 174 ILE A O 1
ATOM 1355 N N . PRO A 1 175 ? -1.178 -9.836 0.627 1.00 97.88 175 PRO A N 1
ATOM 1356 C CA . PRO A 1 175 ? -2.138 -10.595 -0.166 1.00 97.88 175 PRO A CA 1
ATOM 1357 C C . PRO A 1 175 ? -2.167 -10.101 -1.613 1.00 97.88 175 PRO A C 1
ATOM 1359 O O . PRO A 1 175 ? -2.180 -8.896 -1.854 1.00 97.88 175 PRO A O 1
ATOM 1362 N N . GLU A 1 176 ? -2.216 -11.017 -2.579 1.00 98.00 176 GLU A N 1
ATOM 1363 C CA . GLU A 1 176 ? -2.173 -10.653 -3.999 1.00 98.00 176 GLU A CA 1
ATOM 1364 C C . GLU A 1 176 ? -3.338 -9.743 -4.407 1.00 98.00 176 GLU A C 1
ATOM 1366 O O . GLU A 1 176 ? -3.129 -8.797 -5.160 1.00 98.00 176 GLU A O 1
ATOM 1371 N N . LYS A 1 177 ? -4.545 -9.971 -3.872 1.00 98.31 177 LYS A N 1
ATOM 1372 C CA . LYS A 1 177 ? -5.740 -9.201 -4.256 1.00 98.31 177 LYS A CA 1
ATOM 1373 C C . LYS A 1 177 ? -6.085 -8.045 -3.322 1.00 98.31 177 LYS A C 1
ATOM 1375 O O . LYS A 1 177 ? -7.192 -7.518 -3.415 1.00 98.31 177 LYS A O 1
ATOM 1380 N N . LEU A 1 178 ? -5.147 -7.607 -2.480 1.00 98.75 178 LEU A N 1
ATOM 1381 C CA . LEU A 1 178 ? -5.384 -6.545 -1.495 1.00 98.75 178 LEU A CA 1
ATOM 1382 C C . LEU A 1 178 ? -6.011 -5.273 -2.103 1.00 98.75 178 LEU A C 1
ATOM 1384 O O . LEU A 1 178 ? -6.855 -4.643 -1.472 1.00 98.75 178 LEU A O 1
ATOM 1388 N N . PHE A 1 179 ? -5.626 -4.920 -3.335 1.00 98.81 179 PHE A N 1
ATOM 1389 C CA . PHE A 1 179 ? -6.114 -3.732 -4.051 1.00 98.81 179 PHE A CA 1
ATOM 1390 C C . PHE A 1 179 ? -6.963 -4.058 -5.290 1.00 98.81 179 PHE A C 1
ATOM 1392 O O . PHE A 1 179 ? -7.238 -3.169 -6.101 1.00 98.81 179 PHE A O 1
ATOM 1399 N N . ALA A 1 180 ? -7.393 -5.316 -5.458 1.00 98.56 180 ALA A N 1
ATOM 1400 C CA . ALA A 1 180 ? -8.055 -5.781 -6.681 1.00 98.56 180 ALA A CA 1
ATOM 1401 C C . ALA A 1 180 ? -9.392 -5.074 -6.974 1.00 98.56 180 ALA A C 1
ATOM 1403 O O . ALA A 1 180 ? -9.807 -4.984 -8.127 1.00 98.56 180 ALA A O 1
ATOM 1404 N N . ASN A 1 181 ? -10.050 -4.547 -5.938 1.00 98.62 181 ASN A N 1
ATOM 1405 C CA . ASN A 1 181 ? -11.341 -3.863 -6.034 1.00 98.62 181 ASN A CA 1
ATOM 1406 C C . ASN A 1 181 ? -11.229 -2.327 -5.983 1.00 98.62 181 ASN A C 1
ATOM 1408 O O . ASN A 1 181 ? -12.241 -1.652 -5.802 1.00 98.62 181 ASN A O 1
ATOM 1412 N N . CYS A 1 182 ? -10.027 -1.764 -6.157 1.00 98.75 182 CYS A N 1
ATOM 1413 C CA . CYS A 1 182 ? -9.771 -0.323 -6.045 1.00 98.75 182 CYS A CA 1
ATOM 1414 C C . CYS A 1 182 ? -9.290 0.282 -7.386 1.00 98.75 182 CYS A C 1
ATOM 1416 O O . CYS A 1 182 ? -8.137 0.702 -7.503 1.00 98.75 182 CYS A O 1
ATOM 1418 N N . PRO A 1 183 ? -10.129 0.337 -8.437 1.00 98.62 183 PRO A N 1
ATOM 1419 C CA . PRO A 1 183 ? -9.701 0.782 -9.769 1.00 98.62 183 PRO A CA 1
ATOM 1420 C C . PRO A 1 183 ? -9.407 2.290 -9.869 1.00 98.62 183 PRO A C 1
ATOM 1422 O O . PRO A 1 183 ? -8.773 2.728 -10.833 1.00 98.62 183 PRO A O 1
ATOM 1425 N N . ALA A 1 184 ? -9.879 3.086 -8.905 1.00 98.75 184 ALA A N 1
ATOM 1426 C CA . ALA A 1 184 ? -9.718 4.539 -8.876 1.00 98.75 184 ALA A CA 1
ATOM 1427 C C . ALA A 1 184 ? -8.368 5.007 -8.301 1.00 98.75 184 ALA A C 1
ATOM 1429 O O . ALA A 1 184 ? -8.073 6.196 -8.371 1.00 98.75 184 ALA A O 1
ATOM 1430 N N . VAL A 1 185 ? -7.542 4.098 -7.769 1.00 98.94 185 VAL A N 1
ATOM 1431 C CA . VAL A 1 185 ? -6.284 4.462 -7.101 1.00 98.94 185 VAL A CA 1
ATOM 1432 C C . VAL A 1 185 ? -5.333 5.168 -8.058 1.00 98.94 185 VAL A C 1
ATOM 1434 O O . VAL A 1 185 ? -5.054 4.661 -9.148 1.00 98.94 185 VAL A O 1
ATOM 1437 N N . THR A 1 186 ? -4.807 6.301 -7.604 1.00 98.88 186 THR A N 1
ATOM 1438 C CA . THR A 1 186 ? -3.796 7.105 -8.295 1.00 98.88 186 THR A CA 1
ATOM 1439 C C . THR A 1 186 ? -2.456 7.126 -7.555 1.00 98.88 186 THR A C 1
ATOM 1441 O O . THR A 1 186 ? -1.424 7.301 -8.198 1.00 98.88 186 THR A O 1
ATOM 1444 N N . ASP A 1 187 ? -2.444 6.884 -6.238 1.00 98.94 187 ASP A N 1
ATOM 1445 C CA . ASP A 1 187 ? -1.273 7.109 -5.379 1.00 98.94 187 ASP A CA 1
ATOM 1446 C C . ASP A 1 187 ? -0.978 5.922 -4.437 1.00 98.94 187 ASP A C 1
ATOM 1448 O O . ASP A 1 187 ? -1.779 5.590 -3.553 1.00 98.94 187 ASP A O 1
ATOM 1452 N N . PHE A 1 188 ? 0.200 5.313 -4.618 1.00 98.94 188 PHE A N 1
ATOM 1453 C CA . PHE A 1 188 ? 0.810 4.301 -3.744 1.00 98.94 188 PHE A CA 1
ATOM 1454 C C . PHE A 1 188 ? 2.159 4.767 -3.157 1.00 98.94 188 PHE A C 1
ATOM 1456 O O . PHE A 1 188 ? 3.007 3.952 -2.764 1.00 98.94 188 PHE A O 1
ATOM 1463 N N . SER A 1 189 ? 2.399 6.077 -3.104 1.00 98.88 189 SER A N 1
ATOM 1464 C CA . SER A 1 189 ? 3.656 6.627 -2.605 1.00 98.88 189 SER A CA 1
ATOM 1465 C C . SER A 1 189 ? 3.943 6.134 -1.183 1.00 98.88 189 SER A C 1
ATOM 1467 O O . SER A 1 189 ? 3.125 6.213 -0.269 1.00 98.88 189 SER A O 1
ATOM 1469 N N . SER A 1 190 ? 5.125 5.562 -0.969 1.00 98.88 190 SER A N 1
ATOM 1470 C CA . SER A 1 190 ? 5.591 5.046 0.324 1.00 98.88 190 SER A CA 1
ATOM 1471 C C . SER A 1 190 ? 4.697 3.985 0.997 1.00 98.88 190 SER A C 1
ATOM 1473 O O . SER A 1 190 ? 4.894 3.700 2.183 1.00 98.88 190 SER A O 1
ATOM 1475 N N . SER A 1 191 ? 3.729 3.373 0.296 1.00 98.81 191 SER A N 1
ATOM 1476 C CA . SER A 1 191 ? 2.706 2.510 0.914 1.00 98.81 191 SER A CA 1
ATOM 1477 C C . SER A 1 191 ? 3.268 1.331 1.704 1.00 98.81 191 SER A C 1
ATOM 1479 O O . SER A 1 191 ? 2.688 0.963 2.719 1.00 98.81 191 SER A O 1
ATOM 1481 N N . PHE A 1 192 ? 4.394 0.757 1.284 1.00 98.88 192 PHE A N 1
ATOM 1482 C CA . PHE A 1 192 ? 5.068 -0.355 1.961 1.00 98.88 192 PHE A CA 1
ATOM 1483 C C . PHE A 1 192 ? 6.495 -0.010 2.393 1.00 98.88 192 PHE A C 1
ATOM 1485 O O . PHE A 1 192 ? 7.240 -0.900 2.808 1.00 98.88 192 PHE A O 1
ATOM 1492 N N . ALA A 1 193 ? 6.895 1.262 2.355 1.00 98.88 193 ALA A N 1
ATOM 1493 C CA . ALA A 1 193 ? 8.269 1.614 2.670 1.00 98.88 193 ALA A CA 1
ATOM 1494 C C . ALA A 1 193 ? 8.639 1.252 4.119 1.00 98.88 193 ALA A C 1
ATOM 1496 O O . ALA A 1 193 ? 7.821 1.302 5.046 1.00 98.88 193 ALA A O 1
ATOM 1497 N N . ALA A 1 194 ? 9.896 0.872 4.329 1.00 98.75 194 ALA A N 1
ATOM 1498 C CA . ALA A 1 194 ? 10.435 0.383 5.592 1.00 98.75 194 ALA A CA 1
ATOM 1499 C C . ALA A 1 194 ? 9.682 -0.831 6.192 1.00 98.75 194 ALA A C 1
ATOM 1501 O O . ALA A 1 194 ? 9.766 -1.073 7.408 1.00 98.75 194 ALA A O 1
ATOM 1502 N N . CYS A 1 195 ? 8.994 -1.637 5.373 1.00 98.44 195 CYS A N 1
ATOM 1503 C CA . CYS A 1 195 ? 8.496 -2.966 5.750 1.00 98.44 195 CYS A CA 1
ATOM 1504 C C . CYS A 1 195 ? 9.648 -3.982 5.778 1.00 98.44 195 CYS A C 1
ATOM 1506 O O . CYS A 1 195 ? 9.792 -4.850 4.924 1.00 98.44 195 CYS A O 1
ATOM 1508 N N . LYS A 1 196 ? 10.501 -3.876 6.802 1.00 96.25 196 LYS A N 1
ATOM 1509 C CA . LYS A 1 196 ? 11.791 -4.587 6.899 1.00 96.25 196 LYS A CA 1
ATOM 1510 C C . LYS A 1 196 ? 11.724 -6.117 7.012 1.00 96.25 196 LYS A C 1
ATOM 1512 O O . LYS A 1 196 ? 12.774 -6.738 7.108 1.00 96.25 196 LYS A O 1
ATOM 1517 N N . ARG A 1 197 ? 10.540 -6.729 7.056 1.00 96.88 197 ARG A N 1
ATOM 1518 C CA . ARG A 1 197 ? 10.363 -8.194 7.046 1.00 96.88 197 ARG A CA 1
ATOM 1519 C C . ARG A 1 197 ? 9.616 -8.703 5.818 1.00 96.88 197 ARG A C 1
ATOM 1521 O O . ARG A 1 197 ? 9.421 -9.908 5.710 1.00 96.88 197 ARG A O 1
ATOM 1528 N N . LEU A 1 198 ? 9.241 -7.818 4.897 1.00 97.50 198 LEU A N 1
ATOM 1529 C CA . LEU A 1 198 ? 8.571 -8.200 3.666 1.00 97.50 198 LEU A CA 1
ATOM 1530 C C . LEU A 1 198 ? 9.554 -8.967 2.773 1.00 97.50 198 LEU A C 1
ATOM 1532 O O . LEU A 1 198 ? 10.619 -8.448 2.437 1.00 97.50 198 LEU A O 1
ATOM 1536 N N . VAL A 1 199 ? 9.214 -10.211 2.424 1.00 95.50 199 VAL A N 1
ATOM 1537 C CA . VAL A 1 199 ? 10.124 -11.121 1.696 1.00 95.50 199 VAL A CA 1
ATOM 1538 C C . VAL A 1 199 ? 9.870 -11.175 0.190 1.00 95.50 199 VAL A C 1
ATOM 1540 O O . VAL A 1 199 ? 10.768 -11.524 -0.579 1.00 95.50 199 VAL A O 1
ATOM 1543 N N . SER A 1 200 ? 8.656 -10.841 -0.247 1.00 95.31 200 SER A N 1
ATOM 1544 C CA . SER A 1 200 ? 8.230 -10.944 -1.644 1.00 95.31 200 SER A CA 1
ATOM 1545 C C . SER A 1 200 ? 7.089 -9.985 -1.960 1.00 95.31 200 SER A C 1
ATOM 1547 O O . SER A 1 200 ? 6.283 -9.667 -1.085 1.00 95.31 200 SER A O 1
ATOM 1549 N N . ILE A 1 201 ? 6.979 -9.608 -3.232 1.00 98.19 201 ILE A N 1
ATOM 1550 C CA . ILE A 1 201 ? 5.858 -8.839 -3.778 1.00 98.19 201 ILE A CA 1
ATOM 1551 C C . ILE A 1 201 ? 5.021 -9.787 -4.654 1.00 98.19 201 ILE A C 1
ATOM 1553 O O . ILE A 1 201 ? 5.600 -10.452 -5.516 1.00 98.19 201 ILE A O 1
ATOM 1557 N N . PRO A 1 202 ? 3.694 -9.889 -4.459 1.00 97.94 202 PRO A N 1
ATOM 1558 C CA . PRO A 1 202 ? 2.830 -10.654 -5.355 1.00 97.94 202 PRO A CA 1
ATOM 1559 C C . PRO A 1 202 ? 2.837 -10.082 -6.773 1.00 97.94 202 PRO A C 1
ATOM 1561 O O . PRO A 1 202 ? 2.796 -8.867 -6.960 1.00 97.94 202 PRO A O 1
ATOM 1564 N N . SER A 1 203 ? 2.847 -10.955 -7.780 1.00 97.56 203 SER A N 1
ATOM 1565 C CA . SER A 1 203 ? 2.971 -10.532 -9.181 1.00 97.56 203 SER A CA 1
ATOM 1566 C C . SER A 1 203 ? 1.789 -9.703 -9.689 1.00 97.56 203 SER A C 1
ATOM 1568 O O . SER A 1 203 ? 1.991 -8.829 -10.528 1.00 97.56 203 SER A O 1
ATOM 1570 N N . ALA A 1 204 ? 0.585 -9.940 -9.156 1.00 97.94 204 ALA A N 1
ATOM 1571 C CA . ALA A 1 204 ? -0.637 -9.248 -9.560 1.00 97.94 204 ALA A CA 1
ATOM 1572 C C . ALA A 1 204 ? -1.104 -8.172 -8.561 1.00 97.94 204 ALA A C 1
ATOM 1574 O O . ALA A 1 204 ? -2.237 -7.704 -8.670 1.00 97.94 204 ALA A O 1
ATOM 1575 N N . LEU A 1 205 ? -0.241 -7.742 -7.626 1.00 98.69 205 LEU A N 1
ATOM 1576 C CA . LEU A 1 205 ? -0.610 -6.801 -6.557 1.00 98.69 205 LEU A CA 1
ATOM 1577 C C . LEU A 1 205 ? -1.264 -5.506 -7.076 1.00 98.69 205 LEU A C 1
ATOM 1579 O O . LEU A 1 205 ? -2.204 -5.009 -6.459 1.00 98.69 205 LEU A O 1
ATOM 1583 N N . PHE A 1 206 ? -0.787 -4.981 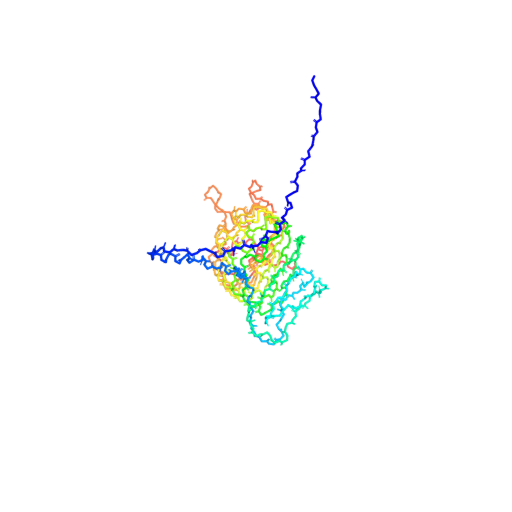-8.210 1.00 98.75 206 PHE A N 1
ATOM 1584 C CA . PHE A 1 206 ? -1.283 -3.739 -8.824 1.00 98.75 206 PHE A CA 1
ATOM 1585 C C . PHE A 1 206 ? -2.038 -3.956 -10.142 1.00 98.75 206 PHE A C 1
ATOM 1587 O O . PHE A 1 206 ? -2.315 -3.000 -10.875 1.00 98.75 206 PHE A O 1
ATOM 1594 N N . ALA A 1 207 ? -2.388 -5.207 -10.466 1.00 98.44 207 ALA A N 1
ATOM 1595 C CA . ALA A 1 207 ? -2.948 -5.572 -11.767 1.00 98.44 207 ALA A CA 1
ATOM 1596 C C . ALA A 1 207 ? -4.298 -4.895 -12.070 1.00 98.44 207 ALA A C 1
ATOM 1598 O O . ALA A 1 207 ? -4.663 -4.772 -13.238 1.00 98.44 207 ALA A O 1
ATOM 1599 N N . HIS A 1 208 ? -5.022 -4.439 -11.045 1.00 98.62 208 HIS A N 1
ATOM 1600 C CA . HIS A 1 208 ? -6.347 -3.824 -11.164 1.00 98.62 208 HIS A CA 1
ATOM 1601 C C . HIS A 1 208 ? -6.350 -2.307 -10.920 1.00 98.62 208 HIS A C 1
ATOM 1603 O O . HIS A 1 208 ? -7.421 -1.713 -10.814 1.00 98.62 208 HIS A O 1
ATOM 1609 N N . ASN A 1 209 ? -5.179 -1.664 -10.859 1.00 98.75 209 ASN A N 1
ATOM 1610 C CA . ASN A 1 209 ? -5.051 -0.233 -10.558 1.00 98.75 209 ASN A CA 1
ATOM 1611 C C . ASN A 1 209 ? -4.468 0.537 -11.767 1.00 98.75 209 ASN A C 1
ATOM 1613 O O . ASN A 1 209 ? -3.364 1.080 -11.695 1.00 98.75 209 ASN A O 1
ATOM 1617 N N . PRO A 1 210 ? -5.167 0.591 -12.920 1.00 98.31 210 PRO A N 1
ATOM 1618 C CA . PRO A 1 210 ? -4.616 1.146 -14.163 1.00 98.31 210 PRO A CA 1
ATOM 1619 C C . PRO A 1 210 ? -4.407 2.668 -14.130 1.00 98.31 210 PRO A C 1
ATOM 1621 O O . PRO A 1 210 ? -3.770 3.218 -15.027 1.00 98.31 210 PRO A O 1
ATOM 1624 N N . ASN A 1 211 ? -4.966 3.351 -13.127 1.00 98.50 211 ASN A N 1
ATOM 1625 C CA . ASN A 1 211 ? -4.922 4.804 -12.986 1.00 98.50 211 ASN A CA 1
ATOM 1626 C C . ASN A 1 211 ? -3.792 5.313 -12.084 1.00 98.50 211 ASN A C 1
ATOM 1628 O O . ASN A 1 211 ? -3.695 6.521 -11.897 1.00 98.50 211 ASN A O 1
ATOM 1632 N N . VAL A 1 212 ? -2.941 4.427 -11.555 1.00 98.81 212 VAL A N 1
ATOM 1633 C CA . VAL A 1 212 ? -1.830 4.835 -10.687 1.00 98.81 212 VAL A CA 1
ATOM 1634 C C . VAL A 1 212 ? -0.829 5.687 -11.456 1.00 98.81 212 VAL A C 1
ATOM 1636 O O . VAL A 1 212 ? -0.325 5.256 -12.497 1.00 98.81 212 VAL A O 1
ATOM 1639 N N . THR A 1 213 ? -0.522 6.855 -10.897 1.00 98.56 213 THR A N 1
ATOM 1640 C CA . THR A 1 213 ? 0.478 7.798 -11.404 1.00 98.56 213 THR A CA 1
ATOM 1641 C C . THR A 1 213 ? 1.710 7.877 -10.501 1.00 98.56 213 THR A C 1
ATOM 1643 O O . THR A 1 213 ? 2.797 8.158 -11.004 1.00 98.56 213 THR A O 1
ATOM 1646 N N . ASP A 1 214 ? 1.582 7.567 -9.203 1.00 98.81 214 ASP A N 1
ATOM 1647 C CA . ASP A 1 214 ? 2.668 7.706 -8.224 1.00 98.81 214 ASP A CA 1
ATOM 1648 C C . ASP A 1 214 ? 2.965 6.408 -7.452 1.00 98.81 214 ASP A C 1
ATOM 1650 O O . ASP A 1 214 ? 2.119 5.856 -6.744 1.00 98.81 214 ASP A O 1
ATOM 1654 N N . PHE A 1 215 ? 4.210 5.943 -7.580 1.00 98.81 215 PHE A N 1
ATOM 1655 C CA . PHE A 1 215 ? 4.798 4.831 -6.831 1.00 98.81 215 PHE A CA 1
ATOM 1656 C C . PHE A 1 215 ? 6.062 5.248 -6.056 1.00 98.81 215 PHE A C 1
ATOM 1658 O O . PHE A 1 215 ? 6.835 4.392 -5.616 1.00 98.81 215 PHE A O 1
ATOM 1665 N N . SER A 1 216 ? 6.315 6.546 -5.882 1.00 98.50 216 SER A N 1
ATOM 1666 C CA . SER A 1 216 ? 7.508 7.051 -5.203 1.00 98.50 216 SER A CA 1
ATOM 1667 C C . SER A 1 216 ? 7.711 6.361 -3.858 1.00 98.50 216 SER A C 1
ATOM 1669 O O . SER A 1 216 ? 6.816 6.291 -3.020 1.00 98.50 216 SER A O 1
ATOM 1671 N N . TYR A 1 217 ? 8.901 5.801 -3.652 1.00 98.75 217 TYR A N 1
ATOM 1672 C CA . TYR A 1 217 ? 9.289 5.098 -2.428 1.00 98.75 217 TYR A CA 1
ATOM 1673 C C . TYR A 1 217 ? 8.385 3.932 -1.996 1.00 98.75 217 TYR A C 1
ATOM 1675 O O . TYR A 1 217 ? 8.527 3.473 -0.866 1.00 98.75 217 TYR A O 1
ATOM 1683 N N . ALA A 1 218 ? 7.472 3.418 -2.834 1.00 98.81 218 ALA A N 1
ATOM 1684 C CA . ALA A 1 218 ? 6.440 2.476 -2.381 1.00 98.81 218 ALA A CA 1
ATOM 1685 C C . ALA A 1 218 ? 7.006 1.239 -1.662 1.00 98.81 218 ALA A C 1
ATOM 1687 O O . ALA A 1 218 ? 6.370 0.746 -0.734 1.00 98.81 218 ALA A O 1
ATOM 1688 N N . PHE A 1 219 ? 8.211 0.789 -2.022 1.00 98.81 219 PHE A N 1
ATOM 1689 C CA . PHE A 1 219 ? 8.930 -0.309 -1.375 1.00 98.81 219 PHE A CA 1
ATOM 1690 C C . PHE A 1 219 ? 10.319 0.094 -0.864 1.00 98.81 219 PHE A C 1
ATOM 1692 O O . PHE A 1 219 ? 11.139 -0.789 -0.614 1.00 98.81 219 PHE A O 1
ATOM 1699 N N . SER A 1 220 ? 10.617 1.384 -0.677 1.00 98.69 220 SER A N 1
ATOM 1700 C CA . SER A 1 220 ? 11.943 1.785 -0.196 1.00 98.69 220 SER A CA 1
ATOM 1701 C C . SER A 1 220 ? 12.246 1.181 1.181 1.00 98.69 220 SER A C 1
ATOM 1703 O O . SER A 1 220 ? 11.344 0.873 1.964 1.00 98.69 220 SER A O 1
ATOM 1705 N N . ASP A 1 221 ? 13.521 0.939 1.482 1.00 98.56 221 ASP A N 1
ATOM 1706 C CA . ASP A 1 221 ? 13.989 0.325 2.733 1.00 98.56 221 ASP A CA 1
ATOM 1707 C C . ASP A 1 221 ? 13.401 -1.076 3.037 1.00 98.56 221 ASP A C 1
ATOM 1709 O O . ASP A 1 221 ? 13.434 -1.543 4.187 1.00 98.56 221 ASP A O 1
ATOM 1713 N N . CYS A 1 222 ? 12.888 -1.792 2.029 1.00 98.25 222 CYS A N 1
ATOM 1714 C CA . CYS A 1 222 ? 12.438 -3.182 2.153 1.00 98.25 222 CYS A CA 1
ATOM 1715 C C . CYS A 1 222 ? 13.600 -4.165 1.946 1.00 98.25 222 CYS A C 1
ATOM 1717 O O . CYS A 1 222 ? 13.685 -4.899 0.963 1.00 98.25 222 CYS A O 1
ATOM 1719 N N . SER A 1 223 ? 14.511 -4.208 2.917 1.00 94.12 223 SER A N 1
ATOM 1720 C CA . SER A 1 223 ? 15.802 -4.901 2.798 1.00 94.12 223 SER A CA 1
ATOM 1721 C C . SER A 1 223 ? 15.750 -6.435 2.678 1.00 94.12 223 SER A C 1
ATOM 1723 O O . SER A 1 223 ? 16.802 -7.046 2.518 1.00 94.12 223 SER A O 1
ATOM 1725 N N . PHE A 1 224 ? 14.581 -7.075 2.798 1.00 96.44 224 PHE A N 1
ATOM 1726 C CA . PHE A 1 224 ? 14.417 -8.538 2.712 1.00 96.44 224 PHE A CA 1
ATOM 1727 C C . PHE A 1 224 ? 13.798 -9.020 1.394 1.00 96.44 224 PHE A C 1
ATOM 1729 O O . PHE A 1 224 ? 13.781 -10.226 1.146 1.00 96.44 224 PHE A O 1
ATOM 1736 N N . ILE A 1 225 ? 13.340 -8.109 0.531 1.00 97.31 225 ILE A N 1
ATOM 1737 C CA . ILE A 1 225 ? 12.837 -8.475 -0.794 1.00 97.31 225 ILE A CA 1
ATOM 1738 C C . ILE A 1 225 ? 14.027 -8.911 -1.651 1.00 97.31 225 ILE A C 1
ATOM 1740 O O . ILE A 1 225 ? 15.018 -8.192 -1.777 1.00 97.31 225 ILE A O 1
ATOM 1744 N N . THR A 1 226 ? 13.938 -10.111 -2.224 1.00 97.19 226 THR A N 1
ATOM 1745 C CA . THR A 1 226 ? 15.041 -10.723 -2.991 1.00 97.19 226 THR A CA 1
ATOM 1746 C C . THR A 1 226 ? 14.856 -10.658 -4.502 1.00 97.19 226 THR A C 1
ATOM 1748 O O . THR A 1 226 ? 15.829 -10.786 -5.239 1.00 97.19 226 THR A O 1
ATOM 1751 N N . SER A 1 227 ? 13.628 -10.451 -4.974 1.00 97.75 227 SER A N 1
ATOM 1752 C CA . SER A 1 227 ? 13.299 -10.304 -6.392 1.00 97.75 227 SER A CA 1
ATOM 1753 C C . SER A 1 227 ? 12.046 -9.450 -6.559 1.00 97.75 227 SER A C 1
ATOM 1755 O O . SER A 1 227 ? 11.220 -9.363 -5.647 1.00 97.75 227 SER A O 1
ATOM 1757 N N . ILE A 1 228 ? 11.910 -8.834 -7.730 1.00 98.38 228 ILE A N 1
ATOM 1758 C CA . ILE A 1 228 ? 10.709 -8.109 -8.145 1.00 98.38 228 ILE A CA 1
ATOM 1759 C C . ILE A 1 228 ? 10.055 -8.931 -9.263 1.00 98.38 228 ILE A C 1
ATOM 1761 O O . ILE A 1 228 ? 10.757 -9.323 -10.197 1.00 98.38 228 ILE A O 1
ATOM 1765 N N . PRO A 1 229 ? 8.742 -9.220 -9.206 1.00 98.44 229 PRO A N 1
ATOM 1766 C CA . PRO A 1 229 ? 8.056 -9.854 -10.326 1.00 98.44 229 PRO A CA 1
ATOM 1767 C C . PRO A 1 229 ? 8.192 -9.004 -11.591 1.00 98.44 229 PRO A C 1
ATOM 1769 O O . PRO A 1 229 ? 7.912 -7.807 -11.556 1.00 98.44 229 PRO A O 1
ATOM 1772 N N . ALA A 1 230 ? 8.574 -9.620 -12.714 1.00 98.31 230 ALA A N 1
ATOM 1773 C CA . ALA A 1 230 ? 8.745 -8.900 -13.978 1.00 98.31 230 ALA A CA 1
ATOM 1774 C C . ALA A 1 230 ? 7.482 -8.103 -14.354 1.00 98.31 230 ALA A C 1
ATOM 1776 O O . ALA A 1 230 ? 7.566 -6.909 -14.627 1.00 98.31 230 ALA A O 1
ATOM 1777 N N . SER A 1 231 ? 6.316 -8.747 -14.239 1.00 97.06 231 SER A N 1
ATOM 1778 C CA . SER A 1 231 ? 4.999 -8.225 -14.616 1.00 97.06 231 SER A CA 1
ATOM 1779 C C . SER A 1 231 ? 4.361 -7.261 -13.609 1.00 97.06 231 SER A C 1
ATOM 1781 O O . SER A 1 231 ? 3.208 -6.877 -13.799 1.00 97.06 231 SER A O 1
ATOM 1783 N N . LEU A 1 232 ? 5.055 -6.882 -12.525 1.00 98.56 232 LEU A N 1
ATOM 1784 C CA . LEU A 1 232 ? 4.458 -6.135 -11.405 1.00 98.56 232 LEU A CA 1
ATOM 1785 C C . LEU A 1 232 ? 3.736 -4.847 -11.846 1.00 98.56 232 LEU A C 1
ATOM 1787 O O . LEU A 1 232 ? 2.744 -4.466 -11.233 1.00 98.56 232 LEU A O 1
ATOM 1791 N N . PHE A 1 233 ? 4.220 -4.203 -12.915 1.00 97.94 233 PHE A N 1
ATOM 1792 C CA . PHE A 1 233 ? 3.697 -2.936 -13.437 1.00 97.94 233 PHE A CA 1
ATOM 1793 C C . PHE A 1 233 ? 3.075 -3.052 -14.840 1.00 97.94 233 PHE A C 1
ATOM 1795 O O . PHE A 1 233 ? 3.000 -2.052 -15.564 1.00 97.94 233 PHE A O 1
ATOM 1802 N N . ASP A 1 234 ? 2.655 -4.249 -15.266 1.00 97.00 234 ASP A N 1
ATOM 1803 C CA . ASP A 1 234 ? 2.141 -4.480 -16.625 1.00 97.00 234 ASP A CA 1
ATOM 1804 C C . ASP A 1 234 ? 0.838 -3.734 -16.933 1.00 97.00 234 ASP A C 1
ATOM 1806 O O . ASP A 1 234 ? 0.609 -3.358 -18.076 1.00 97.00 234 ASP A O 1
ATOM 1810 N N . ASN A 1 235 ? -0.003 -3.455 -15.939 1.00 96.75 235 ASN A N 1
ATOM 1811 C CA . ASN A 1 235 ? -1.259 -2.727 -16.163 1.00 96.75 235 ASN A CA 1
ATOM 1812 C C . ASN A 1 235 ? -1.173 -1.242 -15.783 1.00 96.75 235 ASN A C 1
ATOM 1814 O O . ASN A 1 235 ? -2.104 -0.480 -16.031 1.00 96.75 235 ASN A O 1
ATOM 1818 N N . ASN A 1 236 ? -0.046 -0.804 -15.221 1.00 97.69 236 ASN A N 1
ATOM 1819 C CA . ASN A 1 236 ? 0.156 0.558 -14.736 1.00 97.69 236 ASN A CA 1
ATOM 1820 C C . ASN A 1 236 ? 0.928 1.361 -15.793 1.00 97.69 236 ASN A C 1
ATOM 1822 O O . ASN A 1 236 ? 2.136 1.590 -15.683 1.00 97.69 236 ASN A O 1
ATOM 1826 N N . ARG A 1 237 ? 0.236 1.716 -16.881 1.00 96.62 237 ARG A N 1
ATOM 1827 C CA . ARG A 1 237 ? 0.814 2.458 -18.019 1.00 96.62 237 ARG A CA 1
ATOM 1828 C C . ARG A 1 237 ? 0.921 3.966 -17.782 1.00 96.62 237 ARG A C 1
ATOM 1830 O O . ARG A 1 237 ? 1.676 4.613 -18.491 1.00 96.62 237 ARG A O 1
ATOM 1837 N N . LYS A 1 238 ? 0.208 4.494 -16.784 1.00 97.56 238 LYS A N 1
ATOM 1838 C CA . LYS A 1 238 ? 0.115 5.928 -16.461 1.00 97.56 238 LYS A CA 1
ATOM 1839 C C . LYS A 1 238 ? 1.091 6.403 -15.377 1.00 97.56 238 LYS A C 1
ATOM 1841 O O . LYS A 1 238 ? 0.894 7.469 -14.814 1.00 97.56 238 LYS A O 1
ATOM 1846 N N . ILE A 1 239 ? 2.089 5.596 -15.015 1.00 97.12 239 ILE A N 1
ATOM 1847 C CA . ILE A 1 239 ? 3.002 5.964 -13.927 1.00 97.12 239 ILE A CA 1
ATOM 1848 C C . ILE A 1 239 ? 3.912 7.104 -14.388 1.00 97.12 239 ILE A C 1
ATOM 1850 O O . ILE A 1 239 ? 4.699 6.923 -15.313 1.00 97.12 239 ILE A O 1
ATOM 1854 N N . GLU A 1 240 ? 3.855 8.221 -13.673 1.00 96.25 240 GLU A N 1
ATOM 1855 C CA . GLU A 1 240 ? 4.694 9.402 -13.883 1.00 96.25 240 GLU A CA 1
ATOM 1856 C C . GLU A 1 240 ? 5.834 9.466 -12.851 1.00 96.25 240 GLU A C 1
ATOM 1858 O O . GLU A 1 240 ? 6.913 9.992 -13.130 1.00 96.25 240 GLU A O 1
ATOM 1863 N N . VAL A 1 241 ? 5.627 8.913 -11.649 1.00 97.62 241 VAL A N 1
ATOM 1864 C CA . VAL A 1 241 ? 6.561 9.051 -10.523 1.00 97.62 241 VAL A CA 1
ATOM 1865 C C . VAL A 1 241 ? 7.035 7.688 -10.005 1.00 97.62 241 VAL A C 1
ATOM 1867 O O . VAL A 1 241 ? 6.266 6.897 -9.459 1.00 97.62 241 VAL A O 1
ATOM 1870 N N . PHE A 1 242 ? 8.344 7.444 -10.116 1.00 96.25 242 PHE A N 1
ATOM 1871 C CA . PHE A 1 242 ? 9.052 6.248 -9.633 1.00 96.25 242 PHE A CA 1
ATOM 1872 C C . PHE A 1 242 ? 10.118 6.547 -8.572 1.00 96.25 242 PHE A C 1
ATOM 1874 O O . PHE A 1 242 ? 10.775 5.621 -8.092 1.00 96.25 242 PHE A O 1
ATOM 1881 N N . SER A 1 243 ? 10.343 7.820 -8.234 1.00 96.62 243 SER A N 1
ATOM 1882 C CA . SER A 1 243 ? 11.452 8.251 -7.380 1.00 96.62 243 SER A CA 1
ATOM 1883 C C . SER A 1 243 ? 11.622 7.393 -6.126 1.00 96.62 243 SER A C 1
ATOM 1885 O O . SER A 1 243 ? 10.703 7.255 -5.323 1.00 96.62 243 SER A O 1
ATOM 1887 N N . GLY A 1 244 ? 12.802 6.791 -5.970 1.00 98.00 244 GLY A N 1
ATOM 1888 C CA . GLY A 1 244 ? 13.143 5.957 -4.819 1.00 98.00 244 GLY A CA 1
ATOM 1889 C C . GLY A 1 244 ? 12.297 4.694 -4.608 1.00 98.00 244 GLY A C 1
ATOM 1890 O O . GLY A 1 244 ? 12.397 4.109 -3.536 1.00 98.00 244 GLY A O 1
ATOM 1891 N N . LEU A 1 245 ? 11.468 4.259 -5.567 1.00 98.56 245 LEU A N 1
ATOM 1892 C CA . LEU A 1 245 ? 10.511 3.145 -5.418 1.00 98.56 245 LEU A CA 1
ATOM 1893 C C . LEU A 1 245 ? 11.095 1.903 -4.720 1.00 98.56 245 LEU A C 1
ATOM 1895 O O . LEU A 1 245 ? 10.451 1.355 -3.827 1.00 98.56 245 LEU A O 1
ATOM 1899 N N . PHE A 1 246 ? 12.307 1.484 -5.085 1.00 98.56 246 PHE A N 1
ATOM 1900 C CA . PHE A 1 246 ? 13.015 0.355 -4.477 1.00 98.56 246 PHE A CA 1
ATOM 1901 C C . PHE A 1 246 ? 14.320 0.771 -3.785 1.00 98.56 246 PHE A C 1
ATOM 1903 O O . PHE A 1 246 ? 15.159 -0.089 -3.522 1.00 98.56 246 PHE A O 1
ATOM 1910 N N . SER A 1 247 ? 14.530 2.054 -3.473 1.00 98.12 247 SER A N 1
ATOM 1911 C CA . SER A 1 247 ? 15.780 2.495 -2.845 1.00 98.12 247 SER A CA 1
ATOM 1912 C C . SER A 1 247 ? 16.037 1.750 -1.529 1.00 98.12 247 SER A C 1
ATOM 1914 O O . SER A 1 247 ? 15.114 1.441 -0.776 1.00 98.12 247 SER A O 1
ATOM 1916 N N . ASN A 1 248 ? 17.297 1.411 -1.249 1.00 97.94 248 ASN A N 1
ATOM 1917 C CA . ASN A 1 248 ? 17.713 0.621 -0.082 1.00 97.94 248 ASN A CA 1
ATOM 1918 C C . ASN A 1 248 ? 17.153 -0.819 -0.007 1.00 97.94 248 ASN A C 1
ATOM 1920 O O . ASN A 1 248 ? 17.292 -1.484 1.027 1.00 97.94 248 ASN A O 1
ATOM 1924 N N . CYS A 1 249 ? 16.602 -1.369 -1.093 1.00 98.06 249 CYS A N 1
ATOM 1925 C CA . CYS A 1 249 ? 16.281 -2.796 -1.204 1.00 98.06 249 CYS A CA 1
ATOM 1926 C C . CYS A 1 249 ? 17.536 -3.629 -1.523 1.00 98.06 249 CYS A C 1
ATOM 1928 O O . CYS A 1 249 ? 17.668 -4.257 -2.572 1.00 98.06 249 CYS A O 1
ATOM 1930 N N . THR A 1 250 ? 18.484 -3.642 -0.588 1.00 97.06 250 THR A N 1
ATOM 1931 C CA . THR A 1 250 ? 19.851 -4.163 -0.781 1.00 97.06 250 THR A CA 1
ATOM 1932 C C . THR A 1 250 ? 19.953 -5.671 -1.039 1.00 97.06 250 THR A C 1
ATOM 1934 O O . THR A 1 250 ? 20.998 -6.142 -1.483 1.00 97.06 250 THR A O 1
ATOM 1937 N N . SER A 1 251 ? 18.888 -6.438 -0.783 1.00 97.62 251 SER A N 1
ATOM 1938 C CA . SER A 1 251 ? 18.839 -7.885 -1.052 1.00 97.62 251 SER A CA 1
ATOM 1939 C C . SER A 1 251 ? 18.334 -8.240 -2.451 1.00 97.62 251 SER A C 1
ATOM 1941 O O . SER A 1 251 ? 18.323 -9.428 -2.791 1.00 97.62 251 SER A O 1
ATOM 1943 N N . LEU A 1 252 ? 17.924 -7.251 -3.255 1.00 98.00 252 LEU A N 1
ATOM 1944 C CA . LEU A 1 252 ? 17.405 -7.486 -4.598 1.00 98.00 252 LEU A CA 1
ATOM 1945 C C . LEU A 1 252 ? 18.449 -8.118 -5.514 1.00 98.00 252 LEU A C 1
ATOM 1947 O O . LEU A 1 252 ? 19.605 -7.698 -5.583 1.00 98.00 252 LEU A O 1
ATOM 1951 N N . LYS A 1 253 ? 17.997 -9.137 -6.238 1.00 97.69 253 LYS A N 1
ATOM 1952 C CA . LYS A 1 253 ? 18.734 -9.866 -7.263 1.00 97.69 253 LYS A CA 1
ATOM 1953 C C . LYS A 1 253 ? 17.823 -10.125 -8.456 1.00 97.69 253 LYS A C 1
ATOM 1955 O O . LYS A 1 253 ? 16.610 -9.934 -8.386 1.00 97.69 253 LYS A O 1
ATOM 1960 N N . GLY A 1 254 ? 18.419 -10.642 -9.524 1.00 97.69 254 GLY A N 1
ATOM 1961 C CA . GLY A 1 254 ? 17.707 -10.902 -10.768 1.00 97.69 254 GLY A CA 1
ATOM 1962 C C . GLY A 1 254 ? 17.531 -9.627 -11.580 1.00 97.69 254 GLY A C 1
ATOM 1963 O O . GLY A 1 254 ? 18.200 -8.628 -11.341 1.00 97.69 254 GLY A O 1
ATOM 1964 N N . GLU A 1 255 ? 16.664 -9.698 -12.571 1.00 98.12 255 GLU A N 1
ATOM 1965 C CA . GLU A 1 255 ? 16.430 -8.626 -13.529 1.00 98.12 255 GLU A CA 1
ATOM 1966 C C . GLU A 1 255 ? 15.356 -7.661 -13.002 1.00 98.12 255 GLU A C 1
ATOM 1968 O O . GLU A 1 255 ? 14.402 -8.091 -12.348 1.00 98.12 255 GLU A O 1
ATOM 1973 N N . SER A 1 256 ? 15.518 -6.360 -13.255 1.00 97.88 256 SER A N 1
ATOM 1974 C CA . SER A 1 256 ? 14.511 -5.352 -12.897 1.00 97.88 256 SER A CA 1
ATOM 1975 C C . SER A 1 256 ? 13.169 -5.592 -13.624 1.00 97.88 256 SER A C 1
ATOM 1977 O O . SER A 1 256 ? 13.142 -6.254 -14.664 1.00 97.88 256 SER A O 1
ATOM 1979 N N . PRO A 1 257 ? 12.031 -5.084 -13.105 1.00 97.88 257 PRO A N 1
ATOM 1980 C CA . PRO A 1 257 ? 10.722 -5.302 -13.719 1.00 97.88 257 PRO A CA 1
ATOM 1981 C C . PRO A 1 257 ? 10.628 -4.725 -15.136 1.00 97.88 257 PRO A C 1
ATOM 1983 O O . PRO A 1 257 ? 11.144 -3.641 -15.426 1.00 97.88 257 PRO A O 1
ATOM 1986 N N . TYR A 1 258 ? 9.913 -5.443 -16.002 1.00 97.81 258 TYR A N 1
ATOM 1987 C CA . TYR A 1 258 ? 9.723 -5.098 -17.405 1.00 97.81 258 TYR A CA 1
ATOM 1988 C C . TYR A 1 258 ? 8.364 -5.566 -17.910 1.00 97.81 258 TYR A C 1
ATOM 1990 O O . TYR A 1 258 ? 7.813 -6.566 -17.459 1.00 97.81 258 TYR A O 1
ATOM 1998 N N . THR A 1 259 ? 7.880 -4.885 -18.938 1.00 96.81 259 THR A N 1
ATOM 1999 C CA . THR A 1 259 ? 6.729 -5.312 -19.728 1.00 96.81 259 THR A CA 1
ATOM 2000 C C . THR A 1 259 ? 7.201 -5.898 -21.049 1.00 96.81 259 THR A C 1
ATOM 2002 O O . THR A 1 259 ? 8.110 -5.360 -21.674 1.00 96.81 259 THR A O 1
ATOM 2005 N N . VAL A 1 260 ? 6.563 -6.972 -21.520 1.00 96.94 260 VAL A N 1
ATOM 2006 C CA . VAL A 1 260 ? 6.802 -7.483 -22.876 1.00 96.94 260 VAL A CA 1
ATOM 2007 C C . VAL A 1 260 ? 5.898 -6.769 -23.886 1.00 96.94 260 VAL A C 1
ATOM 2009 O O . VAL A 1 260 ? 4.679 -6.914 -23.842 1.00 96.94 260 VAL A O 1
ATOM 2012 N N . VAL A 1 261 ? 6.500 -6.034 -24.822 1.00 94.81 261 VAL A N 1
ATOM 2013 C CA . VAL A 1 261 ? 5.839 -5.349 -25.944 1.00 94.81 261 VAL A CA 1
ATOM 2014 C C . VAL A 1 261 ? 6.356 -5.961 -27.241 1.00 94.81 261 VAL A C 1
ATOM 2016 O O . VAL A 1 261 ? 7.549 -5.899 -27.524 1.00 94.81 261 VAL A O 1
ATOM 2019 N N . GLU A 1 262 ? 5.476 -6.603 -28.015 1.00 94.19 262 GLU A N 1
ATOM 2020 C CA . GLU A 1 262 ? 5.830 -7.239 -29.301 1.00 94.19 262 GLU A CA 1
ATOM 2021 C C . GLU A 1 262 ? 7.045 -8.192 -29.209 1.00 94.19 262 GLU A C 1
ATOM 2023 O O . GLU A 1 262 ? 7.900 -8.253 -30.091 1.00 94.19 262 GLU A O 1
ATOM 2028 N N . GLY A 1 263 ? 7.146 -8.935 -28.101 1.00 95.44 263 GLY A N 1
ATOM 2029 C CA . GLY A 1 263 ? 8.246 -9.873 -27.848 1.00 95.44 263 GLY A CA 1
ATOM 2030 C C . GLY A 1 263 ? 9.549 -9.233 -27.351 1.00 95.44 263 GLY A C 1
ATOM 2031 O O . GLY A 1 263 ? 10.515 -9.957 -27.111 1.00 95.44 263 GLY A O 1
ATOM 2032 N N . LYS A 1 264 ? 9.591 -7.910 -27.156 1.00 96.50 264 LYS A N 1
ATOM 2033 C CA . LYS A 1 264 ? 10.717 -7.185 -26.548 1.00 96.50 264 LYS A CA 1
ATOM 2034 C C . LYS A 1 264 ? 10.411 -6.835 -25.099 1.00 96.50 264 LYS A C 1
ATOM 2036 O O . LYS A 1 264 ? 9.283 -6.478 -24.778 1.00 96.50 264 LYS A O 1
ATOM 2041 N N . LYS A 1 265 ? 11.419 -6.911 -24.232 1.00 97.81 265 LYS A N 1
ATOM 2042 C CA . LYS A 1 265 ? 11.319 -6.381 -22.870 1.00 97.81 265 LYS A CA 1
ATOM 2043 C C . LYS A 1 265 ? 11.440 -4.860 -22.916 1.00 97.81 265 LYS A C 1
ATOM 2045 O O . LYS A 1 265 ? 12.281 -4.347 -23.646 1.00 97.81 265 LYS A O 1
ATOM 2050 N N . VAL A 1 266 ? 10.588 -4.192 -22.153 1.00 97.44 266 VAL A N 1
ATOM 2051 C CA . VAL A 1 266 ? 10.603 -2.751 -21.909 1.00 97.44 266 VAL A CA 1
ATOM 2052 C C . VAL A 1 266 ? 10.654 -2.563 -20.399 1.00 97.44 266 VAL A C 1
ATOM 2054 O O . VAL A 1 266 ? 9.643 -2.733 -19.707 1.00 97.44 266 VAL A O 1
ATOM 2057 N N . HIS A 1 267 ? 11.844 -2.284 -19.881 1.00 97.19 267 HIS A N 1
ATOM 2058 C CA . HIS A 1 267 ? 12.062 -1.996 -18.466 1.00 97.19 267 HIS A CA 1
ATOM 2059 C C . HIS A 1 267 ? 11.454 -0.647 -18.077 1.00 97.19 267 HIS A C 1
ATOM 2061 O O . HIS A 1 267 ? 11.151 0.186 -18.932 1.00 97.19 267 HIS A O 1
ATOM 2067 N N . LEU A 1 268 ? 11.294 -0.397 -16.773 1.00 95.50 268 LEU A N 1
ATOM 2068 C CA . LEU A 1 268 ? 10.768 0.888 -16.288 1.00 95.50 268 LEU A CA 1
ATOM 2069 C C . LEU A 1 268 ? 11.567 2.090 -16.824 1.00 95.50 268 LEU A C 1
ATOM 2071 O O . LEU A 1 268 ? 10.966 3.071 -17.250 1.00 95.50 268 LEU A O 1
ATOM 2075 N N . TYR A 1 269 ? 12.898 1.968 -16.881 1.00 95.06 269 TYR A N 1
ATOM 2076 C CA . TYR A 1 269 ? 13.808 3.000 -17.392 1.00 95.06 269 TYR A CA 1
ATOM 2077 C C . TYR A 1 269 ? 13.832 3.140 -18.916 1.00 95.06 269 TYR A C 1
ATOM 2079 O O . TYR A 1 269 ? 14.535 4.001 -19.429 1.00 95.06 269 TYR A O 1
ATOM 2087 N N . GLU A 1 270 ? 13.082 2.314 -19.643 1.00 95.56 270 GLU A N 1
ATOM 2088 C CA . GLU A 1 270 ? 12.963 2.387 -21.102 1.00 95.56 270 GLU A CA 1
ATOM 2089 C C . GLU A 1 270 ? 11.587 2.894 -21.540 1.00 95.56 270 GLU A C 1
ATOM 2091 O O . GLU A 1 270 ? 11.378 3.128 -22.728 1.00 95.56 270 GLU A O 1
ATOM 2096 N N . ARG A 1 271 ? 10.632 3.066 -20.613 1.00 94.81 271 ARG A N 1
ATOM 2097 C CA . ARG A 1 271 ? 9.244 3.435 -20.941 1.00 94.81 271 ARG A CA 1
ATOM 2098 C C . ARG A 1 271 ? 9.130 4.773 -21.670 1.00 94.81 271 ARG A C 1
ATOM 2100 O O . ARG A 1 271 ? 8.272 4.893 -22.537 1.00 94.81 271 ARG A O 1
ATOM 2107 N N . GLU A 1 272 ? 10.033 5.716 -21.402 1.00 93.19 272 GLU A N 1
ATOM 2108 C CA . GLU A 1 272 ? 10.120 6.998 -22.124 1.00 93.19 272 GLU A CA 1
ATOM 2109 C C . GLU A 1 272 ? 10.314 6.829 -23.645 1.00 93.19 272 GLU A C 1
ATOM 2111 O O . GLU A 1 272 ? 9.922 7.689 -24.427 1.00 93.19 272 GLU A O 1
ATOM 2116 N N . LEU A 1 273 ? 10.867 5.693 -24.091 1.00 94.44 273 LEU A N 1
ATOM 2117 C CA . LEU A 1 273 ? 11.084 5.385 -25.508 1.00 94.44 273 LEU A CA 1
ATOM 2118 C C . LEU A 1 273 ? 9.823 4.850 -26.209 1.00 94.44 273 LEU A C 1
ATOM 2120 O O . LEU A 1 273 ? 9.840 4.639 -27.423 1.00 94.44 273 LEU A O 1
ATOM 2124 N N . TYR A 1 274 ? 8.741 4.615 -25.462 1.00 96.38 274 TYR A N 1
ATOM 2125 C CA . TYR A 1 274 ? 7.484 4.035 -25.942 1.00 96.38 274 TYR A CA 1
ATOM 2126 C C . TYR A 1 274 ? 6.271 4.918 -25.567 1.00 96.38 274 TYR A C 1
ATOM 2128 O O . TYR A 1 274 ? 5.337 4.427 -24.927 1.00 96.38 274 TYR A O 1
ATOM 2136 N N . PRO A 1 275 ? 6.233 6.200 -25.987 1.00 95.81 275 PRO A N 1
ATOM 2137 C CA . PRO A 1 275 ? 5.208 7.170 -25.569 1.00 95.81 275 PRO A CA 1
ATOM 2138 C C . PRO A 1 275 ? 3.782 6.824 -26.034 1.00 95.81 275 PRO A C 1
ATOM 2140 O O . PRO A 1 275 ? 2.806 7.291 -25.465 1.00 95.81 275 PRO A O 1
ATOM 2143 N N . GLU A 1 276 ? 3.637 5.969 -27.049 1.00 95.75 276 GLU A N 1
ATOM 2144 C CA . GLU A 1 276 ? 2.329 5.465 -27.498 1.00 95.75 276 GLU A CA 1
ATOM 2145 C C . GLU A 1 276 ? 1.731 4.413 -26.542 1.00 95.75 276 GLU A C 1
ATOM 2147 O O . GLU A 1 276 ? 0.563 4.042 -26.663 1.00 95.75 276 GLU A O 1
ATOM 2152 N N . LEU A 1 277 ? 2.537 3.876 -25.617 1.00 95.94 277 LEU A N 1
ATOM 2153 C CA . LEU A 1 277 ? 2.158 2.783 -24.715 1.00 95.94 277 LEU A CA 1
ATOM 2154 C C . LEU A 1 277 ? 2.233 3.162 -23.236 1.00 95.94 277 LEU A C 1
ATOM 2156 O O . LEU A 1 277 ? 1.547 2.535 -22.424 1.00 95.94 277 LEU A O 1
ATOM 2160 N N . PHE A 1 278 ? 3.075 4.131 -22.882 1.00 96.94 278 PHE A N 1
ATOM 2161 C CA . PHE A 1 278 ? 3.328 4.550 -21.509 1.00 96.94 278 PHE A CA 1
ATOM 2162 C C . PHE A 1 278 ? 3.328 6.070 -21.407 1.00 96.94 278 PHE A C 1
ATOM 2164 O O . PHE A 1 278 ? 3.820 6.751 -22.302 1.00 96.94 278 PHE A O 1
ATOM 2171 N N . GLU A 1 279 ? 2.826 6.572 -20.283 1.00 95.12 279 GLU A N 1
ATOM 2172 C CA . GLU A 1 279 ? 3.014 7.966 -19.892 1.00 95.12 279 GLU A CA 1
ATOM 2173 C C . GLU A 1 279 ? 4.502 8.242 -19.628 1.00 95.12 279 GLU A C 1
ATOM 2175 O O . GLU A 1 279 ? 5.239 7.356 -19.173 1.00 95.12 279 GLU A O 1
ATOM 2180 N N . GLU A 1 280 ? 4.949 9.460 -19.930 1.00 88.81 280 GLU A N 1
ATOM 2181 C CA . GLU A 1 280 ? 6.342 9.860 -19.739 1.00 88.81 280 GLU A CA 1
ATOM 2182 C C . GLU A 1 280 ? 6.683 9.921 -18.234 1.00 88.81 280 GLU A C 1
ATOM 2184 O O . GLU A 1 280 ? 6.017 10.635 -17.479 1.00 88.81 280 GLU A O 1
ATOM 2189 N N . PRO A 1 281 ? 7.725 9.209 -17.758 1.00 85.19 281 PRO A N 1
ATOM 2190 C CA . PRO A 1 281 ? 8.123 9.267 -16.353 1.00 85.19 281 PRO A CA 1
ATOM 2191 C C . PRO A 1 281 ? 8.666 10.650 -15.944 1.00 85.19 281 PRO A C 1
ATOM 2193 O O . PRO A 1 281 ? 9.854 10.934 -16.102 1.00 85.19 281 PRO A O 1
ATOM 2196 N N . GLY A 1 282 ? 7.829 11.493 -15.338 1.00 85.00 282 GLY A N 1
ATOM 2197 C CA . GLY A 1 282 ? 8.194 12.835 -14.875 1.00 85.00 282 GLY A CA 1
ATOM 2198 C C . GLY A 1 282 ? 9.220 12.893 -13.730 1.00 85.00 282 GLY A C 1
ATOM 2199 O O . GLY A 1 282 ? 10.055 13.796 -13.714 1.00 85.00 282 GLY A O 1
ATOM 2200 N N . LEU A 1 283 ? 9.202 11.953 -12.773 1.00 88.94 283 LEU A N 1
ATOM 2201 C CA . LEU A 1 283 ? 10.129 11.936 -11.622 1.00 88.94 283 LEU A CA 1
ATOM 2202 C C . LEU A 1 283 ? 10.590 10.510 -11.282 1.00 88.94 283 LEU A C 1
ATOM 2204 O O . LEU A 1 283 ? 9.832 9.706 -10.746 1.00 88.94 283 LEU A O 1
ATOM 2208 N N . HIS A 1 284 ? 11.852 10.187 -11.565 1.00 90.69 284 HIS A N 1
ATOM 2209 C CA . HIS A 1 284 ? 12.367 8.813 -11.479 1.00 90.69 284 HIS A CA 1
ATOM 2210 C C . HIS A 1 284 ? 13.808 8.736 -10.937 1.00 90.69 284 HIS A C 1
ATOM 2212 O O . HIS A 1 284 ? 14.608 7.894 -11.342 1.00 90.69 284 HIS A O 1
ATOM 2218 N N . PHE A 1 285 ? 14.173 9.620 -10.010 1.00 94.25 285 PHE A N 1
ATOM 2219 C CA . PHE A 1 285 ? 15.510 9.613 -9.412 1.00 94.25 285 PHE A CA 1
ATOM 2220 C C . PHE A 1 285 ? 15.672 8.494 -8.371 1.00 94.25 285 PHE A C 1
ATOM 2222 O O . PHE A 1 285 ? 14.778 8.236 -7.564 1.00 94.25 285 PHE A O 1
ATOM 2229 N N . GLY A 1 286 ? 16.821 7.819 -8.381 1.00 96.38 286 GLY A N 1
ATOM 2230 C CA . GLY A 1 286 ? 17.214 6.837 -7.369 1.00 96.38 286 GLY A CA 1
ATOM 2231 C C . GLY A 1 286 ? 16.271 5.641 -7.210 1.00 96.38 286 GLY A C 1
ATOM 2232 O O . GLY A 1 286 ? 16.238 5.057 -6.129 1.00 96.38 286 GLY A O 1
ATOM 2233 N N . VAL A 1 287 ? 15.500 5.267 -8.241 1.00 97.69 287 VAL A N 1
ATOM 2234 C CA . VAL A 1 287 ? 14.520 4.157 -8.187 1.00 97.69 287 VAL A CA 1
ATOM 2235 C C . VAL A 1 287 ? 15.125 2.887 -7.591 1.00 97.69 287 VAL A C 1
ATOM 2237 O O . VAL A 1 287 ? 14.495 2.241 -6.758 1.00 97.69 287 VAL A O 1
ATOM 2240 N N . PHE A 1 288 ? 16.352 2.560 -7.990 1.00 97.88 288 PHE A N 1
ATOM 2241 C CA . PHE A 1 288 ? 17.092 1.376 -7.562 1.00 97.88 288 PHE A CA 1
ATOM 2242 C C . PHE A 1 288 ? 18.315 1.732 -6.715 1.00 97.88 288 PHE A C 1
ATOM 2244 O O . PHE A 1 288 ? 19.280 0.972 -6.679 1.00 97.88 288 PHE A O 1
ATOM 2251 N N . GLU A 1 289 ? 18.316 2.872 -6.023 1.00 97.69 289 GLU A N 1
ATOM 2252 C CA . GLU A 1 289 ? 19.468 3.254 -5.210 1.00 97.69 289 GLU A CA 1
ATOM 2253 C C . GLU A 1 289 ? 19.847 2.154 -4.204 1.00 97.69 289 GLU A C 1
ATOM 2255 O O . GLU A 1 289 ? 18.996 1.585 -3.520 1.00 97.69 289 GLU A O 1
ATOM 2260 N N . TYR A 1 290 ? 21.139 1.814 -4.158 1.00 97.38 290 TYR A N 1
ATOM 2261 C CA . TYR A 1 290 ? 21.705 0.718 -3.360 1.00 97.38 290 TYR A CA 1
ATOM 2262 C C . TYR A 1 290 ? 21.215 -0.703 -3.720 1.00 97.38 290 TYR A C 1
ATOM 2264 O O . TYR A 1 290 ? 21.507 -1.653 -2.992 1.00 97.38 290 TYR A O 1
ATOM 2272 N N . CYS A 1 291 ? 20.555 -0.896 -4.867 1.00 97.69 291 CYS A N 1
ATOM 2273 C CA . CYS A 1 291 ? 20.111 -2.207 -5.369 1.00 97.69 291 CYS A CA 1
ATOM 2274 C C . CYS A 1 291 ? 21.136 -2.853 -6.317 1.00 97.69 291 CYS A C 1
ATOM 2276 O O . CYS A 1 291 ? 20.798 -3.350 -7.391 1.00 97.69 291 CYS A O 1
ATOM 2278 N N . THR A 1 292 ? 22.411 -2.861 -5.930 1.00 97.12 292 THR A N 1
ATOM 2279 C CA . THR A 1 292 ? 23.534 -3.266 -6.801 1.00 97.12 292 THR A CA 1
ATOM 2280 C C . THR A 1 292 ? 23.565 -4.757 -7.164 1.00 97.12 292 THR A C 1
ATOM 2282 O O . THR A 1 292 ? 24.400 -5.171 -7.965 1.00 97.12 292 THR A O 1
ATOM 2285 N N . GLY A 1 293 ? 22.678 -5.575 -6.585 1.00 97.81 293 GLY A N 1
ATOM 2286 C CA . GLY A 1 293 ? 22.535 -6.999 -6.896 1.00 97.81 293 GLY A CA 1
ATOM 2287 C C . GLY A 1 293 ? 21.677 -7.311 -8.129 1.00 97.81 293 GLY A C 1
ATOM 2288 O O . GLY A 1 293 ? 21.650 -8.471 -8.553 1.00 97.81 293 GLY A O 1
ATOM 2289 N N . LEU A 1 294 ? 20.991 -6.318 -8.710 1.00 98.50 294 LEU A N 1
ATOM 2290 C CA . LEU A 1 294 ? 20.219 -6.492 -9.944 1.00 98.50 294 LEU A CA 1
ATOM 2291 C C . LEU A 1 294 ? 21.145 -6.776 -11.138 1.00 98.50 294 LEU A C 1
ATOM 2293 O O . LEU A 1 294 ? 22.186 -6.140 -11.307 1.00 98.50 294 LEU A O 1
ATOM 2297 N N . THR A 1 295 ? 20.764 -7.726 -11.990 1.00 98.25 295 THR A N 1
ATOM 2298 C CA . THR A 1 295 ? 21.598 -8.203 -13.105 1.00 98.25 295 THR A CA 1
ATOM 2299 C C . THR A 1 295 ? 21.778 -7.163 -14.204 1.00 98.25 295 THR A C 1
ATOM 2301 O O . THR A 1 295 ? 22.775 -7.195 -14.918 1.00 98.25 295 THR A O 1
ATOM 2304 N N . ASP A 1 296 ? 20.826 -6.244 -14.339 1.00 97.75 296 ASP A N 1
ATOM 2305 C CA . ASP A 1 296 ? 20.832 -5.146 -15.302 1.00 97.75 296 ASP A CA 1
ATOM 2306 C C . ASP A 1 296 ? 21.250 -3.802 -14.682 1.00 97.75 296 ASP A C 1
ATOM 2308 O O . ASP A 1 296 ? 21.313 -2.807 -15.398 1.00 97.75 296 ASP A O 1
ATOM 2312 N N . TYR A 1 297 ? 21.611 -3.763 -13.389 1.00 97.38 297 TYR A N 1
ATOM 2313 C CA . TYR A 1 297 ? 21.948 -2.527 -12.664 1.00 97.38 297 TYR A CA 1
ATOM 2314 C C . TYR A 1 297 ? 22.984 -1.665 -13.392 1.00 97.38 297 TYR A C 1
ATOM 2316 O O . TYR A 1 297 ? 22.796 -0.465 -13.560 1.00 97.38 297 TYR A O 1
ATOM 2324 N N . ALA A 1 298 ? 24.064 -2.287 -13.875 1.00 96.00 298 ALA A N 1
ATOM 2325 C CA . ALA A 1 298 ? 25.147 -1.593 -14.572 1.00 96.00 298 ALA A CA 1
ATOM 2326 C C . ALA A 1 298 ? 24.726 -0.972 -15.918 1.00 96.00 298 ALA A C 1
ATOM 2328 O O . ALA A 1 298 ? 25.411 -0.073 -16.401 1.00 96.00 298 ALA A O 1
ATOM 2329 N N . ASN A 1 299 ? 23.620 -1.436 -16.509 1.00 94.88 299 ASN A N 1
ATOM 2330 C CA . ASN A 1 299 ? 23.093 -0.943 -17.782 1.00 94.88 299 ASN A CA 1
ATOM 2331 C C . ASN A 1 299 ? 22.043 0.165 -17.598 1.00 94.88 299 ASN A C 1
ATOM 2333 O O . ASN A 1 299 ? 21.704 0.842 -18.565 1.00 94.88 299 ASN A O 1
ATOM 2337 N N . MET A 1 300 ? 21.530 0.358 -16.378 1.00 95.50 300 MET A N 1
ATOM 2338 C CA . MET A 1 300 ? 20.522 1.380 -16.090 1.00 95.50 300 MET A CA 1
ATOM 2339 C C . MET A 1 300 ? 21.105 2.793 -16.250 1.00 95.50 300 MET A C 1
ATOM 2341 O O . MET A 1 300 ? 22.265 3.013 -15.887 1.00 95.50 300 MET A O 1
ATOM 2345 N N . PRO A 1 301 ? 20.315 3.791 -16.685 1.00 94.94 301 PRO A N 1
ATOM 2346 C CA . PRO A 1 301 ? 20.738 5.186 -16.638 1.00 94.94 301 PRO A CA 1
ATOM 2347 C C . PRO A 1 301 ? 21.085 5.625 -15.205 1.00 94.94 301 PRO A C 1
ATOM 2349 O O . PRO A 1 301 ? 20.455 5.202 -14.236 1.00 94.94 301 PRO A O 1
ATOM 2352 N N . SER A 1 302 ? 22.068 6.516 -15.050 1.00 94.44 302 SER A N 1
ATOM 2353 C CA . SER A 1 302 ? 22.591 6.906 -13.728 1.00 94.44 302 SER A CA 1
ATOM 2354 C C . SER A 1 302 ? 21.535 7.512 -12.797 1.00 94.44 302 SER A C 1
ATOM 2356 O O . SER A 1 302 ? 21.601 7.295 -11.589 1.00 94.44 302 SER A O 1
ATOM 2358 N N . VAL A 1 303 ? 20.550 8.230 -13.348 1.00 94.81 303 VAL A N 1
ATOM 2359 C CA . VAL A 1 303 ? 19.426 8.808 -12.594 1.00 94.81 303 VAL A CA 1
ATOM 2360 C C . VAL A 1 303 ? 18.553 7.735 -11.934 1.00 94.81 303 VAL A C 1
ATOM 2362 O O . VAL A 1 303 ? 18.034 7.972 -10.854 1.00 94.81 303 VAL A O 1
ATOM 2365 N N . TRP A 1 304 ? 18.468 6.526 -12.498 1.00 95.44 304 TRP A N 1
ATOM 2366 C CA . TRP A 1 304 ? 17.736 5.404 -11.896 1.00 95.44 304 TRP A CA 1
ATOM 2367 C C . TRP A 1 304 ? 18.529 4.709 -10.782 1.00 95.44 304 TRP A C 1
ATOM 2369 O O . TRP A 1 304 ? 17.940 4.073 -9.908 1.00 95.44 304 TRP A O 1
ATOM 2379 N N . GLN A 1 305 ? 19.857 4.842 -10.793 1.00 95.12 305 GLN A N 1
ATOM 2380 C CA . GLN A 1 305 ? 20.760 4.184 -9.845 1.00 95.12 305 GLN A CA 1
ATOM 2381 C C . GLN A 1 305 ? 21.002 4.986 -8.561 1.00 95.12 305 GLN A C 1
ATOM 2383 O O . GLN A 1 305 ? 21.404 4.403 -7.560 1.00 95.12 305 GLN A O 1
ATOM 2388 N N . LYS A 1 306 ? 20.851 6.314 -8.575 1.00 91.62 306 LYS A N 1
ATOM 2389 C CA . LYS A 1 306 ? 21.154 7.172 -7.415 1.00 91.62 306 LYS A CA 1
ATOM 2390 C C . LYS A 1 306 ? 20.452 8.522 -7.495 1.00 91.62 306 LYS A C 1
ATOM 2392 O O . LYS A 1 306 ? 20.126 8.984 -8.589 1.00 91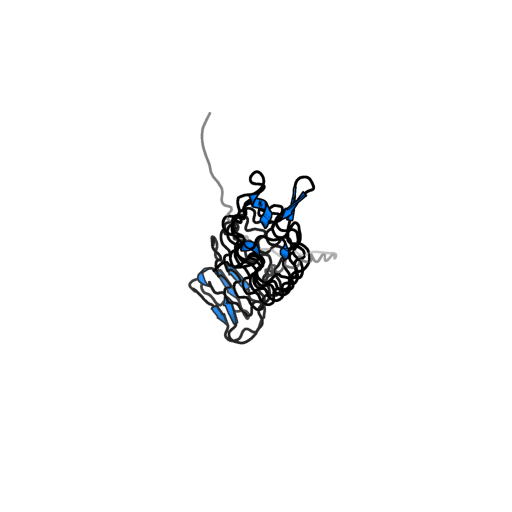.62 306 LYS A O 1
ATOM 2397 N N . PHE A 1 307 ? 20.280 9.172 -6.346 1.00 81.81 307 PHE A N 1
ATOM 2398 C CA . PHE A 1 307 ? 19.929 10.591 -6.308 1.00 81.81 307 PHE A CA 1
ATOM 2399 C C . PHE A 1 307 ? 21.102 11.400 -6.874 1.00 81.81 307 PHE A C 1
ATOM 2401 O O . PHE A 1 307 ? 22.267 11.095 -6.611 1.00 81.81 307 PHE A O 1
ATOM 2408 N N . GLN A 1 308 ? 20.802 12.376 -7.726 1.00 70.44 308 GLN A N 1
ATOM 2409 C CA . GLN A 1 308 ? 21.805 13.334 -8.183 1.00 70.44 308 GLN A CA 1
ATOM 2410 C C . GLN A 1 308 ? 21.810 14.507 -7.196 1.00 70.44 308 GLN A C 1
ATOM 2412 O O . GLN A 1 308 ? 20.735 14.984 -6.832 1.00 70.44 308 GLN A O 1
ATOM 2417 N N . ASP A 1 309 ? 23.003 14.892 -6.737 1.00 54.06 309 ASP A N 1
ATOM 2418 C CA . ASP A 1 309 ? 23.234 16.088 -5.913 1.00 54.06 309 ASP A CA 1
ATOM 2419 C C . ASP A 1 309 ? 22.973 17.385 -6.699 1.00 54.06 309 ASP A C 1
ATOM 2421 O O . ASP A 1 309 ? 23.274 17.407 -7.920 1.00 54.06 309 ASP A O 1
#